Protein AF-A0A835II27-F1 (afdb_monomer_lite)

Foldseek 3Di:
DVVVVVVVVVVVVVVVVVLVVLQVVQVVCCVPPVVLVVVLLVLLQVLLVLLLVLLVCVVVVVLVSRDCSLVPPDQVPDPCCSNNVSLLSNLCSNCPQVVDVVCPPPDPVRSSVVSSVCCNPVTNVVSVVSLLAQVVCVVVLVLVPRDQLSYALVSCLVCVVVCCVRPVPVVVVQLVCLVVVVGAHHQVVDDLLNLLVQVPPPDPPSQSSSQSSLVNVLVVVVVVHADEPDAAEAELEPVCPDPSNSNRLRVRLSNLCRHDPPSRQWHWYDDPDIDTAGQDDDTPNSSSVSVVVVSVVD

Secondary structure (DSSP, 8-state):
-HHHHHHHHHHHHHHHHHHHHHHHHHHHHHHH-HHHHHHHHHHHHHHHHHHHHHHHHHHTT-GGG--SHHHHSPPTT-TTHHHH-HHHHHHHHHS-GGG-GGGTT--HHHHHHHHHHHIIIIIIHHHHHHTT-HHHHHHTT-GGG--GGGS-HHHHHHHHHHHHHHHHHHHHHHHHHHHTTSS----TTS-HHHHHHTTTT--TTHHHHHHHHHHHHHHHHHTT-PBSS--EEEE-SGGGTTHHHHHHHHHHHHHHHHBPTTTTTEEEEESSS--EEEPP-SSHHHHHHHHHHHHHT-

pLDDT: mean 90.13, std 8.56, range [44.28, 98.25]

Radius of gyration: 25.83 Å; chains: 1; bounding box: 58×50×76 Å

InterPro domains:
  IPR011205 Uncharacterised conserved protein UCP015417, vWA [PIRSF015417] (4-289)
  IPR011205 Uncharacterised conserved protein UCP015417, vWA [PTHR31373] (3-291)
  IPR056690 Domain of unknown function DUF7788 [PF25043] (229-291)
  IPR058580 Domain of unknown function DUF2828 [PF11443] (3-227)

Sequence (298 aa):
MKKAEIEKKSARDLRKENGVKKARKAMDRYSRDPDFRFLHDQISQVFADELVSDMKSMKANQFGNISLASKWCPSLDSAFDKTTLLCESIARKVFPQNLYPEYEGVEEAHYAYRIRDRFRKEVLVPLRRILELPELYMSSKRWNVLPYSRVPSVAMTHYKKHFLKHDEVRFNEFLGKVEKGEAKIAAGALLPHEIIKSLTDGEQDAGQVAELQWKRMVSDLSEKGKLKNCIAVCDVSGSMDGTPMEVCVALGLLLSELSEHPWNGKVITFSAKPQLHKIEGNDLHSKTDSLFDEWNGE

Structure (mmCIF, N/CA/C/O backbone):
data_AF-A0A835II27-F1
#
_entry.id   AF-A0A835II27-F1
#
loop_
_atom_site.group_PDB
_atom_site.id
_atom_site.type_symbol
_atom_site.label_atom_id
_atom_site.label_alt_id
_atom_site.label_comp_id
_atom_site.label_asym_id
_atom_site.label_entity_id
_atom_site.label_seq_id
_atom_site.pdbx_PDB_ins_code
_atom_site.Cartn_x
_atom_site.Cartn_y
_atom_sit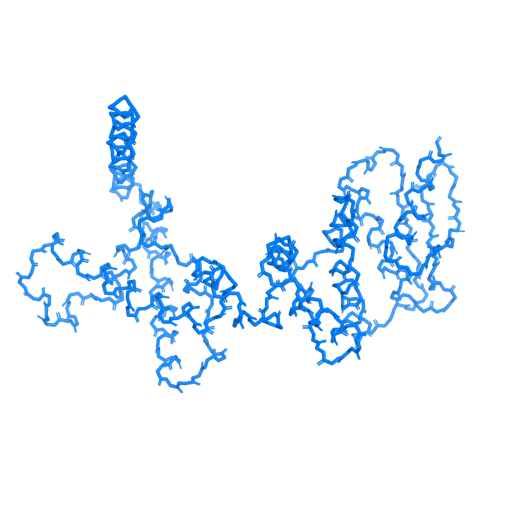e.Cartn_z
_atom_site.occupancy
_atom_site.B_iso_or_equiv
_atom_site.auth_seq_id
_atom_site.auth_comp_id
_atom_site.auth_asym_id
_atom_site.auth_atom_id
_atom_site.pdbx_PDB_model_num
ATOM 1 N N . MET A 1 1 ? 15.009 35.550 -15.744 1.00 62.50 1 MET A N 1
ATOM 2 C CA . MET A 1 1 ? 14.828 34.421 -16.689 1.00 62.50 1 MET A CA 1
ATOM 3 C C . MET A 1 1 ? 16.125 33.652 -16.955 1.00 62.50 1 MET A C 1
ATOM 5 O O . MET A 1 1 ? 16.175 32.499 -16.555 1.00 62.50 1 MET A O 1
ATOM 9 N N . LYS A 1 2 ? 17.205 34.268 -17.470 1.00 73.62 2 LYS A N 1
ATOM 10 C CA . LYS A 1 2 ? 18.484 33.569 -17.763 1.00 73.62 2 LYS A CA 1
ATOM 11 C C . LYS A 1 2 ? 19.117 32.811 -16.578 1.00 73.62 2 LYS A C 1
ATOM 13 O O . LYS A 1 2 ? 19.568 31.687 -16.748 1.00 73.62 2 LYS A O 1
ATOM 18 N N . LYS A 1 3 ? 19.109 33.381 -15.364 1.00 77.75 3 LYS A N 1
ATOM 19 C CA . LYS A 1 3 ? 19.664 32.725 -14.158 1.00 77.75 3 LYS A CA 1
ATOM 20 C C . LYS A 1 3 ? 18.917 31.430 -13.792 1.00 77.75 3 LYS A C 1
ATOM 22 O O . LYS A 1 3 ? 19.548 30.403 -13.579 1.00 77.75 3 LYS A O 1
ATOM 27 N N . ALA A 1 4 ? 17.583 31.454 -13.841 1.00 81.38 4 ALA A N 1
ATOM 28 C CA . ALA A 1 4 ? 16.744 30.284 -13.577 1.00 81.38 4 ALA A CA 1
ATOM 29 C C . ALA A 1 4 ? 16.902 29.184 -14.646 1.00 81.38 4 ALA A C 1
ATOM 31 O O . ALA A 1 4 ? 16.793 28.000 -14.340 1.00 81.38 4 ALA A O 1
ATOM 32 N N . GLU A 1 5 ? 17.170 29.546 -15.904 1.00 83.50 5 GLU A N 1
ATOM 33 C CA . GLU A 1 5 ? 17.466 28.577 -16.970 1.00 83.50 5 GLU A CA 1
ATOM 34 C C . GLU A 1 5 ? 18.841 27.924 -16.798 1.00 83.50 5 GLU A C 1
ATOM 36 O O . GLU A 1 5 ? 18.967 26.709 -16.965 1.00 83.50 5 GLU A O 1
ATOM 41 N N . ILE A 1 6 ? 19.854 28.703 -16.409 1.00 84.38 6 ILE A N 1
ATOM 42 C CA . ILE A 1 6 ? 21.204 28.202 -16.116 1.00 84.38 6 ILE A CA 1
ATOM 43 C C . ILE A 1 6 ? 21.173 27.253 -14.912 1.00 84.38 6 ILE A C 1
ATOM 45 O O . ILE A 1 6 ? 21.718 26.153 -14.987 1.00 84.38 6 ILE A O 1
ATOM 49 N N . GLU A 1 7 ? 20.478 27.626 -13.836 1.00 85.31 7 GLU A N 1
ATOM 50 C CA . GLU A 1 7 ? 20.298 26.778 -12.651 1.00 85.31 7 GLU A CA 1
ATOM 51 C C . GLU A 1 7 ? 19.546 25.482 -12.988 1.00 85.31 7 GLU A C 1
ATOM 53 O O . GLU A 1 7 ? 19.980 24.397 -12.599 1.00 85.31 7 GLU A O 1
ATOM 58 N N . LYS A 1 8 ? 18.471 25.553 -13.790 1.00 85.88 8 LYS A N 1
ATOM 59 C CA . LYS A 1 8 ? 17.752 24.360 -14.274 1.00 85.88 8 LYS A CA 1
ATOM 60 C C . LYS A 1 8 ? 18.647 23.439 -15.103 1.00 85.88 8 LYS A C 1
ATOM 62 O O . LYS A 1 8 ? 18.568 22.219 -14.949 1.00 85.88 8 LYS A O 1
ATOM 67 N N . LYS A 1 9 ? 19.481 24.001 -15.983 1.00 88.25 9 LYS A N 1
ATOM 68 C CA . LYS A 1 9 ? 20.417 23.230 -16.811 1.00 88.25 9 LYS A CA 1
ATOM 69 C C . LYS A 1 9 ? 21.482 22.553 -15.946 1.00 88.25 9 LYS A C 1
ATOM 71 O O . LYS A 1 9 ? 21.632 21.340 -16.039 1.00 88.25 9 LYS A O 1
ATOM 76 N N . SER A 1 10 ? 22.115 23.304 -15.046 1.00 88.44 10 SER A N 1
ATOM 77 C CA . SER A 1 10 ? 23.101 22.783 -14.092 1.00 88.44 10 SER A CA 1
ATOM 78 C C . SER A 1 10 ? 22.521 21.652 -13.232 1.00 88.44 10 SER A C 1
ATOM 80 O O . SER A 1 10 ? 23.079 20.557 -13.172 1.00 88.44 10 SER A O 1
ATOM 82 N N . ALA A 1 11 ? 21.323 21.845 -12.668 1.00 87.88 11 ALA A N 1
ATOM 83 C CA . ALA A 1 11 ? 20.641 20.815 -11.887 1.00 87.88 11 ALA A CA 1
ATOM 84 C C . ALA A 1 11 ? 20.318 19.556 -12.713 1.00 87.88 11 ALA A C 1
ATOM 86 O O . ALA A 1 11 ? 20.392 18.436 -12.204 1.00 87.88 11 ALA A O 1
ATOM 87 N N . ARG A 1 12 ? 19.953 19.710 -13.992 1.00 88.44 12 ARG A N 1
ATOM 88 C CA . ARG A 1 12 ? 19.707 18.578 -14.897 1.00 88.44 12 ARG A CA 1
ATOM 89 C C . ARG A 1 12 ? 20.987 17.796 -15.175 1.00 88.44 12 ARG A C 1
ATOM 91 O O . ARG A 1 12 ? 20.949 16.567 -15.161 1.00 88.44 12 ARG A O 1
ATOM 98 N N . ASP A 1 13 ? 22.084 18.492 -15.428 1.00 90.75 13 ASP A N 1
ATOM 99 C CA . ASP A 1 13 ? 23.360 17.869 -15.768 1.00 90.75 13 ASP A CA 1
ATOM 100 C C . ASP A 1 13 ? 23.943 17.141 -14.543 1.00 90.75 13 ASP A C 1
ATOM 102 O O . ASP A 1 13 ? 24.310 15.971 -14.648 1.00 90.75 13 ASP A O 1
ATOM 106 N N . LEU A 1 14 ? 23.837 17.736 -13.348 1.00 90.56 14 LEU A N 1
ATOM 107 C CA . LEU A 1 14 ? 24.191 17.085 -12.082 1.00 90.56 14 LEU A CA 1
ATOM 108 C C . LEU A 1 14 ? 23.365 15.809 -11.824 1.00 90.56 14 LEU A C 1
ATOM 110 O O . LEU A 1 14 ? 23.891 14.786 -11.384 1.00 90.56 14 LEU A O 1
ATOM 114 N N . ARG A 1 15 ? 22.057 15.826 -12.125 1.00 86.38 15 ARG A N 1
ATOM 115 C CA . ARG A 1 15 ? 21.198 14.629 -12.013 1.00 86.38 15 ARG A CA 1
ATOM 116 C C . ARG A 1 15 ? 21.625 13.521 -12.973 1.00 86.38 15 ARG A C 1
ATOM 118 O O . ARG A 1 15 ? 21.570 12.352 -12.590 1.00 86.38 15 ARG A O 1
ATOM 125 N N . LYS A 1 16 ? 22.032 13.869 -14.198 1.00 87.31 16 LYS A N 1
ATOM 126 C CA . LYS A 1 16 ? 22.554 12.899 -15.171 1.00 87.31 16 LYS A CA 1
ATOM 127 C C . LYS A 1 16 ? 23.854 12.281 -14.673 1.00 87.31 16 LYS A C 1
ATOM 129 O O . LYS A 1 16 ? 23.960 11.059 -14.652 1.00 87.31 16 LYS A O 1
ATOM 134 N N . GLU A 1 17 ? 24.790 13.102 -14.207 1.00 90.75 17 GLU A N 1
ATOM 135 C CA . GLU A 1 17 ? 26.069 12.637 -13.668 1.00 90.75 17 GLU A CA 1
ATOM 136 C C . GLU A 1 17 ? 25.869 11.688 -12.477 1.00 90.75 17 GLU A C 1
ATOM 138 O O . GLU A 1 17 ? 26.431 10.594 -12.438 1.00 90.75 17 GLU A O 1
ATOM 143 N N . ASN A 1 18 ? 24.988 12.052 -11.542 1.00 89.31 18 ASN A N 1
ATOM 144 C CA . ASN A 1 18 ? 24.638 11.195 -10.411 1.00 89.31 18 ASN A CA 1
ATOM 145 C C . ASN A 1 18 ? 23.978 9.879 -10.848 1.00 89.31 18 ASN A C 1
ATOM 147 O O . ASN A 1 18 ? 24.236 8.838 -10.245 1.00 89.31 18 ASN A O 1
ATOM 151 N N . GLY A 1 19 ? 23.151 9.900 -11.898 1.00 88.75 19 GLY A N 1
ATOM 152 C CA . GLY A 1 19 ? 22.584 8.689 -12.494 1.00 88.75 19 GLY A CA 1
ATOM 153 C C . GLY A 1 19 ? 23.664 7.752 -13.039 1.00 88.75 19 GLY A C 1
ATOM 154 O O . GLY A 1 19 ? 23.658 6.566 -12.722 1.00 88.75 19 GLY A O 1
ATOM 155 N N . VAL A 1 20 ? 24.636 8.294 -13.777 1.00 89.75 20 VAL A N 1
ATOM 156 C CA . VAL A 1 20 ? 25.771 7.525 -14.316 1.00 89.75 20 VAL A CA 1
ATOM 157 C C . VAL A 1 20 ? 26.630 6.938 -13.194 1.00 89.75 20 VAL A C 1
ATOM 159 O O . VAL A 1 20 ? 26.998 5.767 -13.256 1.00 89.75 20 VAL A O 1
ATOM 162 N N . LYS A 1 21 ? 26.906 7.708 -12.132 1.00 92.94 21 LYS A N 1
ATOM 163 C CA . LYS A 1 21 ? 27.651 7.220 -10.956 1.00 92.94 21 LYS A CA 1
ATOM 164 C C . LYS A 1 21 ? 26.954 6.031 -10.289 1.00 92.94 21 LYS A C 1
ATOM 166 O O . LYS A 1 21 ? 27.614 5.052 -9.946 1.00 92.94 21 LYS A O 1
ATOM 171 N N . LYS A 1 22 ? 25.628 6.094 -10.126 1.00 92.50 22 LYS A N 1
ATOM 172 C CA . LYS A 1 22 ? 24.833 4.992 -9.557 1.00 92.50 22 LYS A CA 1
ATOM 173 C C . LYS A 1 22 ? 24.858 3.748 -10.444 1.00 92.50 22 LYS A C 1
ATOM 175 O O . LYS A 1 22 ? 25.120 2.665 -9.930 1.00 92.50 22 LYS A O 1
ATOM 180 N N . ALA A 1 23 ? 24.661 3.914 -11.752 1.00 90.81 23 ALA A N 1
ATOM 181 C CA . ALA A 1 23 ? 24.714 2.812 -12.708 1.00 90.81 23 ALA A CA 1
ATOM 182 C C . ALA A 1 23 ? 26.090 2.127 -12.706 1.00 90.81 23 ALA A C 1
ATOM 184 O O . ALA A 1 23 ? 26.166 0.906 -12.598 1.00 90.81 23 ALA A O 1
ATOM 185 N N . ARG A 1 24 ? 27.182 2.907 -12.716 1.00 93.69 24 ARG A N 1
ATOM 186 C CA . ARG A 1 24 ? 28.548 2.367 -12.632 1.00 93.69 24 ARG A CA 1
ATOM 187 C C . ARG A 1 24 ? 28.761 1.571 -11.346 1.00 93.69 24 ARG A C 1
ATOM 189 O O . ARG A 1 24 ? 29.227 0.444 -11.408 1.00 93.69 24 ARG A O 1
ATOM 196 N N . LYS A 1 25 ? 28.335 2.108 -10.197 1.00 94.75 25 LYS A N 1
ATOM 197 C CA . LYS A 1 25 ? 28.414 1.398 -8.911 1.00 94.75 25 LYS A CA 1
ATOM 198 C C . LYS A 1 25 ? 27.648 0.069 -8.936 1.00 94.75 25 LYS A C 1
ATOM 200 O O . LYS A 1 25 ? 28.128 -0.911 -8.374 1.00 94.75 25 LYS A O 1
ATOM 205 N N . ALA A 1 26 ? 26.474 0.036 -9.566 1.00 93.56 26 ALA A N 1
ATOM 206 C CA . ALA A 1 26 ? 25.683 -1.184 -9.709 1.00 93.56 26 ALA A CA 1
ATOM 207 C C . ALA A 1 26 ? 26.412 -2.234 -10.564 1.00 93.56 26 ALA A C 1
ATOM 209 O O . ALA A 1 26 ? 26.511 -3.385 -10.152 1.00 93.56 26 ALA A O 1
ATOM 210 N N . MET A 1 27 ? 26.980 -1.823 -11.704 1.00 94.00 27 MET A N 1
ATOM 211 C CA . MET A 1 27 ? 27.758 -2.696 -12.594 1.00 94.00 27 MET A CA 1
ATOM 212 C C . MET A 1 27 ? 29.046 -3.209 -11.940 1.00 94.00 27 MET A C 1
ATOM 214 O O . MET A 1 27 ? 29.368 -4.394 -12.048 1.00 94.00 27 MET A O 1
ATOM 218 N N . ASP A 1 28 ? 29.764 -2.338 -11.229 1.00 96.19 28 ASP A N 1
ATOM 219 C CA . ASP A 1 28 ? 30.974 -2.704 -10.492 1.00 96.19 28 ASP A CA 1
ATOM 220 C C . ASP A 1 28 ? 30.652 -3.745 -9.418 1.00 96.19 28 ASP A C 1
ATOM 222 O O . ASP A 1 28 ? 31.367 -4.740 -9.282 1.00 96.19 28 ASP A O 1
ATOM 226 N N . ARG A 1 29 ? 29.548 -3.550 -8.683 1.00 95.81 29 ARG A N 1
ATOM 227 C CA . ARG A 1 29 ? 29.094 -4.510 -7.676 1.00 95.81 29 ARG A CA 1
ATOM 228 C C . ARG A 1 29 ? 28.682 -5.831 -8.316 1.00 95.81 29 ARG A C 1
ATOM 230 O O . ARG A 1 29 ? 29.165 -6.866 -7.888 1.00 95.81 29 ARG A O 1
ATOM 237 N N . TYR A 1 30 ? 27.881 -5.795 -9.378 1.00 96.31 30 TYR A N 1
ATOM 238 C CA . TYR A 1 30 ? 27.478 -6.989 -10.129 1.00 96.31 30 TYR A CA 1
ATOM 239 C C . TYR A 1 30 ? 28.677 -7.808 -10.634 1.00 96.31 30 TYR A C 1
ATOM 241 O O . TYR A 1 30 ? 28.651 -9.037 -10.642 1.00 96.31 30 TYR A O 1
ATOM 249 N N . SER A 1 31 ? 29.759 -7.135 -11.023 1.00 96.31 31 SER A N 1
ATOM 250 C CA . SER A 1 31 ? 30.965 -7.805 -11.516 1.00 96.31 31 SER A CA 1
ATOM 251 C C . SER A 1 31 ? 31.808 -8.430 -10.397 1.00 96.31 31 SER A C 1
ATOM 253 O O . SER A 1 31 ? 32.413 -9.479 -10.608 1.00 96.31 31 SER A O 1
ATOM 255 N N . ARG A 1 32 ? 31.875 -7.788 -9.222 1.00 97.38 32 ARG A N 1
ATOM 256 C CA . ARG A 1 32 ? 32.824 -8.133 -8.143 1.00 97.38 32 ARG A CA 1
ATOM 257 C C . ARG A 1 32 ? 32.229 -8.931 -6.982 1.00 97.38 32 ARG A C 1
ATOM 259 O O . ARG A 1 32 ? 32.985 -9.612 -6.302 1.00 97.38 32 ARG A O 1
ATOM 266 N N . ASP A 1 33 ? 30.929 -8.811 -6.731 1.00 97.81 33 ASP A N 1
ATOM 267 C CA . ASP A 1 33 ? 30.217 -9.375 -5.575 1.00 97.81 33 ASP A CA 1
ATOM 268 C C . ASP A 1 33 ? 29.313 -10.536 -6.054 1.00 97.81 33 ASP A C 1
ATOM 270 O O . ASP A 1 33 ? 28.259 -10.282 -6.653 1.00 97.81 33 ASP A O 1
ATOM 274 N N . PRO A 1 34 ? 29.726 -11.809 -5.861 1.00 97.69 34 PRO A N 1
ATOM 275 C CA . PRO A 1 34 ? 28.973 -12.972 -6.332 1.00 97.69 34 PRO A CA 1
ATOM 276 C C . PRO A 1 34 ? 27.581 -13.092 -5.708 1.00 97.69 34 PRO A C 1
ATOM 278 O O . PRO A 1 34 ? 26.650 -13.489 -6.409 1.00 97.69 34 PRO A O 1
ATOM 281 N N . ASP A 1 35 ? 27.428 -12.712 -4.437 1.00 98.00 35 ASP A N 1
ATOM 282 C CA . ASP A 1 35 ? 26.154 -12.790 -3.718 1.00 98.00 35 ASP A CA 1
ATOM 283 C C . ASP A 1 35 ? 25.170 -11.760 -4.270 1.00 98.00 35 ASP A C 1
ATOM 285 O O . ASP A 1 35 ? 24.009 -12.072 -4.545 1.00 98.00 35 ASP A O 1
ATOM 289 N N . PHE A 1 36 ? 25.645 -10.533 -4.510 1.00 96.62 36 PHE A N 1
ATOM 290 C CA . PHE A 1 36 ? 24.833 -9.508 -5.158 1.00 96.62 36 PHE A CA 1
ATOM 291 C C . PHE A 1 36 ? 24.424 -9.914 -6.575 1.00 96.62 36 PHE A C 1
ATOM 293 O O . PHE A 1 36 ? 23.267 -9.718 -6.943 1.00 96.62 36 PHE A O 1
ATOM 300 N N . ARG A 1 37 ? 25.347 -10.479 -7.364 1.00 97.56 37 ARG A N 1
ATOM 301 C CA . ARG A 1 37 ? 25.043 -10.970 -8.714 1.00 97.56 37 ARG A CA 1
ATOM 302 C C . ARG A 1 37 ? 23.978 -12.061 -8.681 1.00 97.56 37 ARG A C 1
ATOM 304 O O . ARG A 1 37 ? 22.979 -11.943 -9.381 1.00 97.56 37 ARG A O 1
ATOM 311 N N . PHE A 1 38 ? 24.157 -13.070 -7.830 1.00 97.94 38 PHE A N 1
ATOM 312 C CA . PHE A 1 38 ? 23.188 -14.151 -7.676 1.00 97.94 38 PHE A CA 1
ATOM 313 C C . PHE A 1 38 ? 21.806 -13.611 -7.290 1.00 97.94 38 PHE A C 1
ATOM 315 O O . PHE A 1 38 ? 20.819 -13.921 -7.952 1.00 97.94 38 PHE A O 1
ATOM 322 N N . LEU A 1 39 ? 21.731 -12.745 -6.274 1.00 97.56 39 LEU A N 1
ATOM 323 C CA . LEU A 1 39 ? 20.471 -12.139 -5.845 1.00 97.56 39 LEU A CA 1
ATOM 324 C C . LEU A 1 39 ? 19.814 -11.317 -6.964 1.00 97.56 39 LEU A C 1
ATOM 326 O O . LEU A 1 39 ? 18.607 -11.420 -7.179 1.00 97.56 39 LEU A O 1
ATOM 330 N N . HIS A 1 40 ? 20.594 -10.509 -7.684 1.00 97.50 40 HIS A N 1
ATOM 331 C CA . HIS A 1 40 ? 20.110 -9.701 -8.806 1.00 97.50 40 HIS A CA 1
ATOM 332 C C . HIS A 1 40 ? 19.526 -10.569 -9.925 1.00 97.50 40 HIS A C 1
ATOM 334 O O . HIS A 1 40 ? 18.423 -10.287 -10.405 1.00 97.50 40 HIS A O 1
ATOM 340 N N . ASP A 1 41 ? 20.210 -11.656 -10.278 1.00 97.62 41 ASP A N 1
ATOM 341 C CA . ASP A 1 41 ? 19.764 -12.602 -11.298 1.00 97.62 41 ASP A CA 1
ATOM 342 C C . ASP A 1 41 ? 18.485 -13.331 -10.886 1.00 97.62 41 ASP A C 1
ATOM 344 O O . ASP A 1 41 ? 17.562 -13.440 -11.699 1.00 97.62 41 ASP A O 1
ATOM 348 N N . GLN A 1 42 ? 18.400 -13.783 -9.630 1.00 98.12 42 GLN A N 1
ATOM 349 C CA . GLN A 1 42 ? 17.212 -14.453 -9.096 1.00 98.12 42 GLN A CA 1
ATOM 350 C C . GLN A 1 42 ? 16.006 -13.512 -9.053 1.00 98.12 42 GLN A C 1
ATOM 352 O O . GLN A 1 42 ? 14.935 -13.871 -9.537 1.00 98.12 42 GLN A O 1
ATOM 357 N N . ILE A 1 43 ? 16.174 -12.282 -8.556 1.00 97.38 43 ILE A N 1
ATOM 358 C CA . ILE A 1 43 ? 15.099 -11.277 -8.549 1.00 97.38 43 ILE A CA 1
ATOM 359 C C . ILE A 1 43 ? 14.630 -10.992 -9.978 1.00 97.38 43 ILE A C 1
ATOM 361 O O . ILE A 1 43 ? 13.430 -10.953 -10.248 1.00 97.38 43 ILE A O 1
ATOM 365 N N . SER A 1 44 ? 15.574 -10.812 -10.904 1.00 97.88 44 SER A N 1
ATOM 366 C CA . SER A 1 44 ? 15.252 -10.547 -12.306 1.00 97.88 44 SER A CA 1
ATOM 367 C C . SER A 1 44 ? 14.505 -11.719 -12.948 1.00 97.88 44 SER A C 1
ATOM 369 O O . SER A 1 44 ? 13.608 -11.495 -13.758 1.00 97.88 44 SER A O 1
ATOM 371 N N . GLN A 1 45 ? 14.854 -12.957 -12.580 1.00 98.25 45 GLN A N 1
ATOM 372 C CA . GLN A 1 45 ? 14.188 -14.170 -13.048 1.00 98.25 45 GLN A CA 1
ATOM 373 C C . GLN A 1 45 ? 12.756 -14.275 -12.528 1.00 98.25 45 GLN A C 1
ATOM 375 O O . GLN A 1 45 ? 11.843 -14.407 -13.335 1.00 98.25 45 GLN A O 1
ATOM 380 N N . VAL A 1 46 ? 12.548 -14.107 -11.219 1.00 98.12 46 VAL A N 1
ATOM 381 C CA . VAL A 1 46 ? 11.210 -14.142 -10.606 1.00 98.12 46 VAL A CA 1
ATOM 382 C C . VAL A 1 46 ? 10.286 -13.113 -11.257 1.00 98.12 46 VAL A C 1
ATOM 384 O O . VAL A 1 46 ? 9.178 -13.449 -11.663 1.00 98.12 46 VAL A O 1
ATOM 387 N N . PHE A 1 47 ? 10.745 -11.869 -11.436 1.00 98.25 47 PHE A N 1
ATOM 388 C CA . PHE A 1 47 ? 9.937 -10.865 -12.131 1.00 98.25 47 PHE A CA 1
ATOM 389 C C . PHE A 1 47 ? 9.650 -11.245 -13.583 1.00 98.25 47 PHE A C 1
ATOM 391 O O . PHE A 1 47 ? 8.536 -11.022 -14.047 1.00 98.25 47 PHE A O 1
ATOM 398 N N . ALA A 1 48 ? 10.627 -11.781 -14.315 1.00 98.06 48 ALA A N 1
ATOM 399 C CA . ALA A 1 48 ? 10.413 -12.174 -15.702 1.00 98.06 48 ALA A CA 1
ATOM 400 C C . ALA A 1 48 ? 9.363 -13.291 -15.816 1.00 98.06 48 ALA A C 1
ATOM 402 O O . ALA A 1 48 ? 8.447 -13.169 -16.628 1.00 98.06 48 ALA A O 1
ATOM 403 N N . ASP A 1 49 ? 9.453 -14.321 -14.976 1.00 97.94 49 ASP A N 1
ATOM 404 C CA . ASP A 1 49 ? 8.538 -15.464 -14.992 1.00 97.94 49 ASP A CA 1
ATOM 405 C C . ASP A 1 49 ? 7.105 -15.048 -14.632 1.00 97.94 49 ASP A C 1
ATOM 407 O O . ASP A 1 49 ? 6.167 -15.352 -15.377 1.00 97.94 49 ASP A O 1
ATOM 411 N N . GLU A 1 50 ? 6.940 -14.265 -13.560 1.00 97.94 50 GLU A N 1
ATOM 412 C CA . GLU A 1 50 ? 5.637 -13.732 -13.146 1.00 97.94 50 GLU A CA 1
ATOM 413 C C . GLU A 1 50 ? 5.036 -12.811 -14.215 1.00 97.94 50 GLU A C 1
ATOM 415 O O . GLU A 1 50 ? 3.877 -12.964 -14.590 1.00 97.94 50 GLU A O 1
ATOM 420 N N . LEU A 1 51 ? 5.820 -11.893 -14.793 1.00 97.94 51 LEU A N 1
ATOM 421 C CA . LEU A 1 51 ? 5.318 -10.978 -15.823 1.00 97.94 51 LEU A CA 1
ATOM 422 C C . LEU A 1 51 ? 4.950 -11.706 -17.120 1.00 97.94 51 LEU A C 1
ATOM 424 O O . LEU A 1 51 ? 3.979 -11.336 -17.780 1.00 97.94 51 LEU A O 1
ATOM 428 N N . VAL A 1 52 ? 5.697 -12.743 -17.505 1.00 97.00 52 VAL A N 1
ATOM 429 C CA . VAL A 1 52 ? 5.348 -13.583 -18.659 1.00 97.00 52 VAL A CA 1
ATOM 430 C C . VAL A 1 52 ? 4.059 -14.360 -18.386 1.00 97.00 52 VAL A C 1
ATOM 432 O O . VAL A 1 52 ? 3.213 -14.454 -19.281 1.00 97.00 52 VAL A O 1
ATOM 435 N N . SER A 1 53 ? 3.883 -14.883 -17.170 1.00 97.69 53 SER A N 1
ATOM 436 C CA . SER A 1 53 ? 2.641 -15.531 -16.733 1.00 97.69 53 SER A CA 1
ATOM 437 C C . SER A 1 53 ? 1.457 -14.559 -16.777 1.00 97.69 53 SER A C 1
ATOM 439 O O . SER A 1 53 ? 0.458 -14.825 -17.447 1.00 97.69 53 SER A O 1
ATOM 441 N N . ASP A 1 54 ? 1.612 -13.370 -16.194 1.00 97.75 54 ASP A N 1
ATOM 442 C CA . ASP A 1 54 ? 0.607 -12.306 -16.188 1.00 97.75 54 ASP A CA 1
ATOM 443 C C . ASP A 1 54 ? 0.202 -11.891 -17.605 1.00 97.75 54 ASP A C 1
ATOM 445 O O . ASP A 1 54 ? -0.980 -11.712 -17.900 1.00 97.75 54 ASP A O 1
ATOM 449 N N . MET A 1 55 ? 1.170 -11.777 -18.519 1.00 96.81 55 MET A N 1
ATOM 450 C CA . MET A 1 55 ? 0.909 -11.467 -19.925 1.00 96.81 55 MET A CA 1
ATOM 451 C C . MET A 1 55 ? 0.113 -12.570 -20.631 1.00 96.81 55 MET A C 1
ATOM 453 O O . MET A 1 55 ? -0.719 -12.263 -21.489 1.00 96.81 55 MET A O 1
ATOM 457 N N . LYS A 1 56 ? 0.343 -13.847 -20.293 1.00 96.56 56 LYS A N 1
ATOM 458 C CA . LYS A 1 56 ? -0.458 -14.971 -20.807 1.00 96.56 56 LYS A CA 1
ATOM 459 C C . LYS A 1 56 ? -1.881 -14.919 -20.250 1.00 96.56 56 LYS A C 1
ATOM 461 O O . LYS A 1 56 ? -2.823 -14.962 -21.039 1.00 96.56 56 LYS A O 1
ATOM 466 N N . SER A 1 57 ? -2.035 -14.735 -18.939 1.00 96.62 57 SER A N 1
ATOM 467 C CA . SER A 1 57 ? -3.336 -14.576 -18.273 1.00 96.62 57 SER A CA 1
ATOM 468 C C . SER A 1 57 ? -4.125 -13.399 -18.849 1.00 96.62 57 SER A C 1
ATOM 470 O O . SER A 1 57 ? -5.303 -13.538 -19.172 1.00 96.62 57 SER A O 1
ATOM 472 N N . MET A 1 58 ? -3.463 -12.263 -19.084 1.00 95.19 58 MET A N 1
ATOM 473 C CA . MET A 1 58 ? -4.050 -11.092 -19.733 1.00 95.19 58 MET A CA 1
ATOM 474 C C . MET A 1 58 ? -4.561 -11.411 -21.141 1.00 95.19 58 MET A C 1
ATOM 476 O O . MET A 1 58 ? -5.694 -11.065 -21.467 1.00 95.19 58 MET A O 1
ATOM 480 N N . LYS A 1 59 ? -3.754 -12.074 -21.980 1.00 94.94 59 LYS A N 1
ATOM 481 C CA . LYS A 1 59 ? -4.163 -12.461 -23.343 1.00 94.94 59 LYS A CA 1
ATOM 482 C C . LYS A 1 59 ? -5.317 -13.468 -23.343 1.00 94.94 59 LYS A C 1
ATOM 484 O O . LYS A 1 59 ? -6.124 -13.458 -24.265 1.00 94.94 59 LYS A O 1
ATOM 489 N N . ALA A 1 60 ? -5.409 -14.303 -22.310 1.00 95.88 60 ALA A N 1
ATOM 490 C CA . ALA A 1 60 ? -6.496 -15.255 -22.102 1.00 95.88 60 ALA A CA 1
ATOM 491 C C . ALA A 1 60 ? -7.737 -14.645 -21.412 1.00 95.88 60 ALA A C 1
ATOM 493 O O . ALA A 1 60 ? -8.671 -15.379 -21.101 1.00 95.88 60 ALA A O 1
ATOM 494 N N . ASN A 1 61 ? -7.761 -13.329 -21.151 1.00 92.94 61 ASN A N 1
ATOM 495 C CA . ASN A 1 61 ? -8.802 -12.634 -20.377 1.00 92.94 61 ASN A CA 1
ATOM 496 C C . ASN A 1 61 ? -9.018 -13.193 -18.953 1.00 92.94 61 ASN A C 1
ATOM 498 O O . ASN A 1 61 ? -10.075 -13.012 -18.352 1.00 92.94 61 ASN A O 1
ATOM 502 N N . GLN A 1 62 ? -8.006 -13.845 -18.380 1.00 93.06 62 GLN A N 1
ATOM 503 C CA . GLN A 1 62 ? -8.013 -14.374 -17.016 1.00 93.06 62 GLN A CA 1
ATOM 504 C C . GLN A 1 62 ? -7.469 -13.330 -16.035 1.00 93.06 62 GLN A C 1
ATOM 506 O O . GLN A 1 62 ? -6.441 -13.525 -15.389 1.00 93.06 62 GLN A O 1
ATOM 511 N N . PHE A 1 63 ? -8.148 -12.186 -15.931 1.00 89.12 63 PHE A N 1
ATOM 512 C CA . PHE A 1 63 ? -7.646 -11.039 -15.161 1.00 89.12 63 PHE A CA 1
ATOM 513 C C . PHE A 1 63 ? -7.480 -11.315 -13.658 1.00 89.12 63 PHE A C 1
ATOM 515 O O . PHE A 1 63 ? -6.640 -10.688 -13.023 1.00 89.12 63 PHE A O 1
ATOM 522 N N . GLY A 1 64 ? -8.235 -12.266 -13.097 1.00 86.94 64 GLY A N 1
ATOM 523 C CA . GLY A 1 64 ? -8.096 -12.688 -11.696 1.00 86.94 64 GLY A CA 1
ATOM 524 C C . GLY A 1 64 ? -6.793 -13.435 -11.388 1.00 86.94 64 GLY A C 1
ATOM 525 O O . GLY A 1 64 ? -6.410 -13.517 -10.228 1.00 86.94 64 GLY A O 1
ATOM 526 N N . ASN A 1 65 ? -6.100 -13.928 -12.419 1.00 91.62 65 ASN A N 1
ATOM 527 C CA . ASN A 1 65 ? -4.832 -14.650 -12.291 1.00 91.62 65 ASN A CA 1
ATOM 528 C C . ASN A 1 65 ? -3.615 -13.730 -12.469 1.00 91.62 65 ASN A C 1
ATOM 530 O O . ASN A 1 65 ? -2.489 -14.216 -12.491 1.00 91.62 65 ASN A O 1
ATOM 534 N N . ILE A 1 66 ? -3.829 -12.425 -12.662 1.00 94.38 66 ILE A N 1
ATOM 535 C CA . ILE A 1 66 ? -2.745 -11.458 -12.833 1.00 94.38 66 ILE A CA 1
ATOM 536 C C . ILE A 1 66 ? -2.195 -11.086 -11.456 1.00 94.38 66 ILE A C 1
ATOM 538 O O . ILE A 1 66 ? -2.917 -10.587 -10.590 1.00 94.38 66 ILE A O 1
ATOM 542 N N . SER A 1 67 ? -0.901 -11.315 -11.273 1.00 94.94 67 SER A N 1
ATOM 543 C CA . SER A 1 67 ? -0.160 -11.018 -10.058 1.00 94.94 67 SER A CA 1
ATOM 544 C C . SER A 1 67 ? 0.074 -9.509 -9.862 1.00 94.94 67 SER A C 1
ATOM 546 O O . SER A 1 67 ? -0.196 -8.659 -10.716 1.00 94.94 67 SER A O 1
ATOM 548 N N . LEU A 1 68 ? 0.655 -9.154 -8.712 1.00 93.31 68 LEU A N 1
ATOM 549 C CA . LEU A 1 68 ? 1.141 -7.797 -8.443 1.00 93.31 68 LEU A CA 1
ATOM 550 C C . LEU A 1 68 ? 2.575 -7.557 -8.951 1.00 93.31 68 LEU A C 1
ATOM 552 O O . LEU A 1 68 ? 3.141 -6.497 -8.668 1.00 93.31 68 LEU A O 1
ATOM 556 N N . ALA A 1 69 ? 3.178 -8.482 -9.706 1.00 96.31 69 ALA A N 1
ATOM 557 C CA . ALA A 1 69 ? 4.555 -8.353 -10.184 1.00 96.31 69 ALA A CA 1
ATOM 558 C C . ALA A 1 69 ? 4.766 -7.058 -10.975 1.00 96.31 69 ALA A C 1
ATOM 560 O O . ALA A 1 69 ? 5.725 -6.328 -10.730 1.00 96.31 69 ALA A O 1
ATOM 561 N N . SER A 1 70 ? 3.829 -6.688 -11.854 1.00 94.56 70 SER A N 1
ATOM 562 C CA . SER A 1 70 ? 3.929 -5.437 -12.623 1.00 94.56 70 SER A CA 1
ATOM 563 C C . SER A 1 70 ? 3.849 -4.173 -11.759 1.00 94.56 70 SER A C 1
ATOM 565 O O . SER A 1 70 ? 4.456 -3.155 -12.111 1.00 94.56 70 SER A O 1
ATOM 567 N N . LYS A 1 71 ? 3.155 -4.225 -10.612 1.00 91.56 71 LYS A N 1
ATOM 568 C CA . LYS A 1 71 ? 3.096 -3.129 -9.630 1.00 91.56 71 LYS A CA 1
ATOM 569 C C . LYS A 1 71 ? 4.452 -2.929 -8.952 1.00 91.56 71 LYS A C 1
ATOM 571 O O . LYS A 1 71 ? 4.907 -1.793 -8.850 1.00 91.56 71 LYS A O 1
ATOM 576 N N . TRP A 1 72 ? 5.085 -4.017 -8.516 1.00 93.38 72 TRP A N 1
ATOM 577 C CA . TRP A 1 72 ? 6.342 -3.979 -7.759 1.00 93.38 72 TRP A CA 1
ATOM 578 C C . TRP A 1 72 ? 7.597 -3.928 -8.629 1.00 93.38 72 TRP A C 1
ATOM 580 O O . TRP A 1 72 ? 8.645 -3.478 -8.166 1.00 93.38 72 TRP A O 1
ATOM 590 N N . CYS A 1 73 ? 7.498 -4.332 -9.895 1.00 95.44 73 CYS A N 1
ATOM 591 C CA . CYS A 1 73 ? 8.588 -4.208 -10.849 1.00 95.44 73 CYS A CA 1
ATOM 592 C C . CYS A 1 73 ? 8.998 -2.730 -10.982 1.00 95.44 73 CYS A C 1
ATOM 594 O O . CYS A 1 73 ? 8.129 -1.871 -11.206 1.00 95.44 73 CYS A O 1
ATOM 596 N N . PRO A 1 74 ? 10.302 -2.401 -10.902 1.00 94.19 74 PRO A N 1
ATOM 597 C CA . PRO A 1 74 ? 10.778 -1.043 -11.112 1.00 94.19 74 PRO A CA 1
ATOM 598 C C . PRO A 1 74 ? 10.276 -0.471 -12.441 1.00 94.19 74 PRO A C 1
ATOM 600 O O . PRO A 1 74 ? 10.173 -1.163 -13.452 1.00 94.19 74 PRO A O 1
ATOM 603 N N . SER A 1 75 ? 9.940 0.819 -12.442 1.00 92.06 75 SER A N 1
ATOM 604 C CA . SER A 1 75 ? 9.675 1.528 -13.696 1.00 92.06 75 SER A CA 1
ATOM 605 C C . SER A 1 75 ? 10.992 1.934 -14.345 1.00 92.06 75 SER A C 1
ATOM 607 O O . SER A 1 75 ? 11.950 2.274 -13.642 1.00 92.06 75 SER A O 1
ATOM 609 N N . LEU A 1 76 ? 11.011 1.968 -15.676 1.00 92.38 76 LEU A N 1
ATOM 610 C CA . LEU A 1 76 ? 12.136 2.491 -16.443 1.00 92.38 76 LEU A CA 1
ATOM 611 C C . LEU A 1 76 ? 12.528 3.890 -15.938 1.00 92.38 76 LEU A C 1
ATOM 613 O O . LEU A 1 76 ? 11.658 4.737 -15.730 1.00 92.38 76 LEU A O 1
ATOM 617 N N . ASP A 1 77 ? 13.822 4.107 -15.697 1.00 89.44 77 ASP A N 1
ATOM 618 C CA . ASP A 1 77 ? 14.392 5.367 -15.192 1.00 89.44 77 ASP A CA 1
ATOM 619 C C . ASP A 1 77 ? 13.910 5.811 -13.797 1.00 89.44 77 ASP A C 1
ATOM 621 O O . ASP A 1 77 ? 14.190 6.940 -13.361 1.00 89.44 77 ASP A O 1
ATOM 625 N N . SER A 1 78 ? 13.233 4.931 -13.057 1.00 91.25 78 SER A N 1
ATOM 626 C CA . SER A 1 78 ? 12.927 5.150 -11.641 1.00 91.25 78 SER A CA 1
ATOM 627 C C . SER A 1 78 ? 14.203 5.223 -10.794 1.00 91.25 78 SER A C 1
ATOM 629 O O . SER A 1 78 ? 15.290 4.832 -11.223 1.00 91.25 78 SER A O 1
ATOM 631 N N . ALA A 1 79 ? 14.089 5.725 -9.561 1.00 89.75 79 ALA A N 1
ATOM 632 C CA . ALA A 1 79 ? 15.223 5.764 -8.635 1.00 89.75 79 ALA A CA 1
ATOM 633 C C . ALA A 1 79 ? 15.807 4.362 -8.369 1.00 89.75 79 ALA A C 1
ATOM 635 O O . ALA A 1 79 ? 17.029 4.221 -8.275 1.00 89.75 79 ALA A O 1
ATOM 636 N N . PHE A 1 80 ? 14.945 3.343 -8.309 1.00 91.50 80 PHE A N 1
ATOM 637 C CA . PHE A 1 80 ? 15.332 1.943 -8.150 1.00 91.50 80 PHE A CA 1
ATOM 638 C C . PHE A 1 80 ? 16.062 1.416 -9.388 1.00 91.50 80 PHE A C 1
ATOM 640 O O . PHE A 1 80 ? 17.170 0.899 -9.253 1.00 91.50 80 PHE A O 1
ATOM 647 N N . ASP A 1 81 ? 15.512 1.623 -10.591 1.00 93.69 81 ASP A N 1
ATOM 648 C CA . ASP A 1 81 ? 16.146 1.192 -11.848 1.00 93.69 81 ASP A CA 1
ATOM 649 C C . ASP A 1 81 ? 17.520 1.848 -12.036 1.00 93.69 81 ASP A C 1
ATOM 651 O O . ASP A 1 81 ? 18.517 1.173 -12.251 1.00 93.69 81 ASP A O 1
ATOM 655 N N . LYS A 1 82 ? 17.628 3.159 -11.797 1.00 90.88 82 LYS A N 1
ATOM 656 C CA . LYS A 1 82 ? 18.905 3.893 -11.876 1.00 90.88 82 LYS A CA 1
ATOM 657 C C . LYS A 1 82 ? 19.982 3.393 -10.910 1.00 90.88 82 LYS A C 1
ATOM 659 O O . LYS A 1 82 ? 21.153 3.704 -11.103 1.00 90.88 82 LYS A O 1
ATOM 664 N N . THR A 1 83 ? 19.590 2.689 -9.851 1.00 92.00 83 THR A N 1
ATOM 665 C CA . THR A 1 83 ? 20.505 2.191 -8.813 1.00 92.00 83 THR A CA 1
ATOM 666 C C . THR A 1 83 ? 20.806 0.700 -8.964 1.00 92.00 83 THR A C 1
ATOM 668 O O . THR A 1 83 ? 21.825 0.245 -8.459 1.00 92.00 83 THR A O 1
ATOM 671 N N . THR A 1 84 ? 19.945 -0.062 -9.638 1.00 93.06 84 THR A N 1
ATOM 672 C CA . THR A 1 84 ? 20.023 -1.534 -9.690 1.00 93.06 84 THR A CA 1
ATOM 673 C C . THR A 1 84 ? 20.110 -2.094 -11.107 1.00 93.06 84 THR A C 1
ATOM 675 O O . THR A 1 84 ? 20.538 -3.229 -11.282 1.00 93.06 84 THR A O 1
ATOM 678 N N . LEU A 1 85 ? 19.709 -1.315 -12.115 1.00 94.44 85 LEU A N 1
ATOM 679 C CA . LEU A 1 85 ? 19.594 -1.710 -13.523 1.00 94.44 85 LEU A CA 1
ATOM 680 C C . LEU A 1 85 ? 18.684 -2.933 -13.747 1.00 94.44 85 LEU A C 1
ATOM 682 O O . LEU A 1 85 ? 18.797 -3.632 -14.754 1.00 94.44 85 LEU A O 1
ATOM 686 N N . LEU A 1 86 ? 17.762 -3.190 -12.810 1.00 95.25 86 LEU A N 1
ATOM 687 C CA . LEU A 1 86 ? 16.864 -4.343 -12.856 1.00 95.25 86 LEU A CA 1
ATOM 688 C C . LEU A 1 86 ? 15.946 -4.327 -14.081 1.00 95.25 86 LEU A C 1
ATOM 690 O O . LEU A 1 86 ? 15.679 -5.392 -14.625 1.00 95.25 86 LEU A O 1
ATOM 694 N N . CYS A 1 87 ? 15.490 -3.161 -14.564 1.00 95.81 87 CYS A N 1
ATOM 695 C CA . CYS A 1 87 ? 14.593 -3.132 -15.725 1.00 95.81 87 CYS A CA 1
ATOM 696 C C . CYS A 1 87 ? 15.250 -3.726 -16.970 1.00 95.81 87 CYS A C 1
ATOM 698 O O . CYS A 1 87 ? 14.574 -4.387 -17.751 1.00 95.81 87 CYS A O 1
ATOM 700 N N . GLU A 1 88 ? 16.547 -3.479 -17.175 1.00 95.44 88 GLU A N 1
ATOM 701 C CA . GLU A 1 88 ? 17.261 -4.058 -18.310 1.00 95.44 88 GLU A CA 1
ATOM 702 C C . GLU A 1 88 ? 17.405 -5.572 -18.155 1.00 95.44 88 GLU A C 1
ATOM 704 O O . GLU A 1 88 ? 17.103 -6.305 -19.092 1.00 95.44 88 GLU A O 1
ATOM 709 N N . SER A 1 89 ? 17.798 -6.043 -16.969 1.00 96.31 89 SER A N 1
ATOM 710 C CA . SER A 1 89 ? 17.953 -7.477 -16.695 1.00 96.31 89 SER A CA 1
ATOM 711 C C . SER A 1 89 ? 16.642 -8.249 -16.869 1.00 96.31 89 SER A C 1
ATOM 713 O O . SER A 1 89 ? 16.596 -9.261 -17.569 1.00 96.31 89 SER A O 1
ATOM 715 N N . ILE A 1 90 ? 15.541 -7.720 -16.324 1.00 97.88 90 ILE A N 1
ATOM 716 C CA . ILE A 1 90 ? 14.201 -8.293 -16.492 1.00 97.88 90 ILE A CA 1
ATOM 717 C C . ILE A 1 90 ? 13.800 -8.266 -17.972 1.00 97.88 90 ILE A C 1
ATOM 719 O O . ILE A 1 90 ? 13.367 -9.284 -18.507 1.00 97.88 90 ILE A O 1
ATOM 723 N N . ALA A 1 91 ? 13.994 -7.143 -18.673 1.00 97.00 91 ALA A N 1
ATOM 724 C CA . ALA A 1 91 ? 13.656 -7.039 -20.092 1.00 97.00 91 ALA A CA 1
ATOM 725 C C . ALA A 1 91 ? 14.436 -8.043 -20.957 1.00 97.00 91 ALA A C 1
ATOM 727 O O . ALA A 1 91 ? 13.848 -8.630 -21.862 1.00 97.00 91 ALA A O 1
ATOM 728 N N . ARG A 1 92 ? 15.721 -8.292 -20.657 1.00 95.69 92 ARG A N 1
ATOM 729 C CA . ARG A 1 92 ? 16.539 -9.308 -21.346 1.00 95.69 92 ARG A CA 1
ATOM 730 C C . ARG A 1 92 ? 16.006 -10.723 -21.130 1.00 95.69 92 ARG A C 1
ATOM 732 O O . ARG A 1 92 ? 16.087 -11.534 -22.043 1.00 95.69 92 ARG A O 1
ATOM 739 N N . LYS A 1 93 ? 15.450 -11.020 -19.954 1.00 96.25 93 LYS A N 1
ATOM 740 C CA . LYS A 1 93 ? 14.846 -12.327 -19.643 1.00 96.25 93 LYS A CA 1
ATOM 741 C C . LYS A 1 93 ? 13.456 -12.505 -20.262 1.00 96.25 93 LYS A C 1
ATOM 743 O O . LYS A 1 93 ? 13.112 -13.610 -20.659 1.00 96.25 93 LYS A O 1
ATOM 748 N N . VAL A 1 94 ? 12.677 -11.428 -20.384 1.00 96.06 94 VAL A N 1
ATOM 749 C CA . VAL A 1 94 ? 11.358 -11.449 -21.044 1.00 96.06 94 VAL A CA 1
ATOM 750 C C . VAL A 1 94 ? 11.487 -11.491 -22.574 1.00 96.06 94 VAL A C 1
ATOM 752 O O . VAL A 1 94 ? 10.705 -12.165 -23.246 1.00 96.06 94 VAL A O 1
ATOM 755 N N . PHE A 1 95 ? 12.483 -10.795 -23.131 1.00 94.75 95 PHE A N 1
ATOM 756 C CA . PHE A 1 95 ? 12.729 -10.692 -24.572 1.00 94.75 95 PHE A CA 1
ATOM 757 C C . PHE A 1 95 ? 14.141 -11.160 -24.963 1.00 94.75 95 PHE A C 1
ATOM 759 O O . PHE A 1 95 ? 14.910 -10.353 -25.488 1.00 94.75 95 PHE A O 1
ATOM 766 N N . PRO A 1 96 ? 14.527 -12.423 -24.702 1.00 91.81 96 PRO A N 1
ATOM 767 C CA . PRO A 1 96 ? 15.893 -12.873 -24.944 1.00 91.81 96 PRO A CA 1
ATOM 768 C C . PRO A 1 96 ? 16.197 -12.961 -26.442 1.00 91.81 96 PRO A C 1
ATOM 770 O O . PRO A 1 96 ? 15.409 -13.493 -27.218 1.00 91.81 96 PRO A O 1
ATOM 773 N N . GLN A 1 97 ? 17.364 -12.467 -26.851 1.00 88.25 97 GLN A N 1
ATOM 774 C CA . GLN A 1 97 ? 17.758 -12.309 -28.257 1.00 88.25 97 GLN A CA 1
ATOM 775 C C . GLN A 1 97 ? 17.568 -13.574 -29.115 1.00 88.25 97 GLN A C 1
ATOM 777 O O . GLN A 1 97 ? 17.150 -13.477 -30.263 1.00 88.25 97 GLN A O 1
ATOM 782 N N . ASN A 1 98 ? 17.806 -14.762 -28.555 1.00 86.75 98 ASN A N 1
ATOM 783 C CA . ASN A 1 98 ? 17.670 -16.043 -29.255 1.00 86.75 98 ASN A CA 1
ATOM 784 C C . ASN A 1 98 ? 16.223 -16.423 -29.624 1.00 86.75 98 ASN A C 1
ATOM 786 O O . ASN A 1 98 ? 16.030 -17.310 -30.449 1.00 86.75 98 ASN A O 1
ATOM 790 N N . LEU A 1 99 ? 15.215 -15.797 -29.008 1.00 89.06 99 LEU A N 1
ATOM 791 C CA . LEU A 1 99 ? 13.799 -16.051 -29.295 1.00 89.06 99 LEU A CA 1
ATOM 792 C C . LEU A 1 99 ? 13.170 -15.006 -30.230 1.00 89.06 99 LEU A C 1
ATOM 794 O O . LEU A 1 99 ? 12.023 -15.180 -30.637 1.00 89.06 99 LEU A O 1
ATOM 798 N N . TYR A 1 100 ? 13.893 -13.933 -30.563 1.00 89.19 100 TYR A N 1
ATOM 799 C CA . TYR A 1 100 ? 13.363 -12.775 -31.288 1.00 89.19 100 TYR A CA 1
ATOM 800 C C . TYR A 1 100 ? 14.294 -12.399 -32.454 1.00 89.19 100 TYR A C 1
ATOM 802 O O . TYR A 1 100 ? 15.267 -11.664 -32.249 1.00 89.19 100 TYR A O 1
ATOM 810 N N . PRO A 1 101 ? 14.007 -12.882 -33.681 1.00 89.00 101 PRO A N 1
ATOM 811 C CA . PRO A 1 101 ? 14.835 -12.640 -34.867 1.00 89.00 101 PRO A CA 1
ATOM 812 C C . PRO A 1 101 ? 15.071 -11.155 -35.174 1.00 89.00 101 PRO A C 1
ATOM 814 O O . PRO A 1 101 ? 16.092 -10.792 -35.747 1.00 89.00 101 PRO A O 1
ATOM 817 N N . GLU A 1 102 ? 14.171 -10.261 -34.751 1.00 89.69 102 GLU A N 1
ATOM 818 C CA . GLU A 1 102 ? 14.323 -8.810 -34.920 1.00 89.69 102 GLU A CA 1
ATOM 819 C C . GLU A 1 102 ? 15.515 -8.195 -34.156 1.00 89.69 102 GLU A C 1
ATOM 821 O O . GLU A 1 102 ? 15.828 -7.011 -34.340 1.00 89.69 102 GLU A O 1
ATOM 826 N N . TYR A 1 103 ? 16.158 -8.973 -33.280 1.00 89.50 103 TYR A N 1
ATOM 827 C CA . TYR A 1 103 ? 17.350 -8.585 -32.528 1.00 89.50 103 TYR A CA 1
ATOM 828 C C . TYR A 1 103 ? 18.633 -9.261 -33.027 1.00 89.50 103 TYR A C 1
ATOM 830 O O . TYR A 1 103 ? 19.706 -9.000 -32.477 1.00 89.50 103 TYR A O 1
ATOM 838 N N . GLU A 1 104 ? 18.559 -10.092 -34.067 1.00 88.00 104 GLU A N 1
ATOM 839 C CA . GLU A 1 104 ? 19.739 -10.699 -34.676 1.00 88.00 104 GLU A CA 1
ATOM 840 C C . GLU A 1 104 ? 20.623 -9.623 -35.331 1.00 88.00 104 GLU A C 1
ATOM 842 O O . GLU A 1 104 ? 20.144 -8.743 -36.046 1.00 88.00 104 GLU A O 1
ATOM 847 N N . GLY A 1 105 ? 21.925 -9.642 -35.028 1.00 85.75 105 GLY A N 1
ATOM 848 C CA . GLY A 1 105 ? 22.891 -8.667 -35.552 1.00 85.75 105 GLY A CA 1
ATOM 849 C C . GLY A 1 105 ? 22.734 -7.231 -35.028 1.00 85.75 105 GLY A C 1
ATOM 850 O O . GLY A 1 105 ? 23.451 -6.338 -35.480 1.00 85.75 105 GLY A O 1
ATOM 851 N N . VAL A 1 106 ? 21.825 -6.981 -34.079 1.00 89.62 106 VAL A N 1
ATOM 852 C CA . VAL A 1 106 ? 21.664 -5.664 -33.450 1.00 89.62 106 VAL A CA 1
ATOM 853 C C . VAL A 1 106 ? 22.768 -5.446 -32.416 1.00 89.62 106 VAL A C 1
ATOM 855 O O . VAL A 1 106 ? 23.016 -6.293 -31.564 1.00 89.62 106 VAL A O 1
ATOM 858 N N . GLU A 1 107 ? 23.409 -4.279 -32.464 1.00 92.31 107 GLU A N 1
ATOM 859 C CA . GLU A 1 107 ? 24.414 -3.871 -31.477 1.00 92.31 107 GLU A CA 1
ATOM 860 C C . GLU A 1 107 ? 23.839 -3.868 -30.047 1.00 92.31 107 GLU A C 1
ATOM 862 O O . GLU A 1 107 ? 22.722 -3.397 -29.827 1.00 92.31 107 GLU A O 1
ATOM 867 N N . GLU A 1 108 ? 24.623 -4.307 -29.056 1.00 90.31 108 GLU A N 1
ATOM 868 C CA . GLU A 1 108 ? 24.200 -4.433 -27.650 1.00 90.31 108 GLU A CA 1
ATOM 869 C C . GLU A 1 108 ? 23.505 -3.188 -27.083 1.00 90.31 108 GLU A C 1
ATOM 871 O O . GLU A 1 108 ? 22.465 -3.298 -26.432 1.00 90.31 108 GLU A O 1
ATOM 876 N N . ALA A 1 109 ? 24.034 -1.990 -27.351 1.00 89.50 109 ALA A N 1
ATOM 877 C CA . ALA A 1 109 ? 23.436 -0.746 -26.865 1.00 89.50 109 ALA A CA 1
ATOM 878 C C . ALA A 1 109 ? 22.041 -0.499 -27.472 1.00 89.50 109 ALA A C 1
ATOM 880 O O . ALA A 1 109 ? 21.109 -0.075 -26.780 1.00 89.50 109 ALA A O 1
ATOM 881 N N . HIS A 1 110 ? 21.883 -0.803 -28.762 1.00 91.31 110 HIS A N 1
ATOM 882 C CA . HIS A 1 110 ? 20.618 -0.680 -29.478 1.00 91.31 110 HIS A CA 1
ATOM 883 C C . HIS A 1 110 ? 19.620 -1.762 -29.049 1.00 91.31 110 HIS A C 1
ATOM 885 O O . HIS A 1 110 ? 18.435 -1.464 -28.879 1.00 91.31 110 HIS A O 1
ATOM 891 N N . TYR A 1 111 ? 20.089 -2.990 -28.821 1.00 91.88 111 TYR A N 1
ATOM 892 C CA . TYR A 1 111 ? 19.285 -4.085 -28.288 1.00 91.88 111 TYR A CA 1
ATOM 893 C C . TYR A 1 111 ? 18.740 -3.739 -26.896 1.00 91.88 111 TYR A C 1
ATOM 895 O O . TYR A 1 111 ? 17.522 -3.728 -26.709 1.00 91.88 111 TYR A O 1
ATOM 903 N N . ALA A 1 112 ? 19.612 -3.333 -25.964 1.00 91.56 112 ALA A N 1
ATOM 904 C CA . ALA A 1 112 ? 19.244 -2.924 -24.608 1.00 91.56 112 ALA A CA 1
ATOM 905 C C . ALA A 1 112 ? 18.195 -1.801 -24.598 1.00 91.56 112 ALA A C 1
ATOM 907 O O . ALA A 1 112 ? 17.223 -1.841 -23.840 1.00 91.56 112 ALA A O 1
ATOM 908 N N . TYR A 1 113 ? 18.352 -0.802 -25.471 1.00 92.94 113 TYR A N 1
ATOM 909 C CA . TYR A 1 113 ? 17.375 0.273 -25.617 1.00 92.94 113 TYR A CA 1
ATOM 910 C C . TYR A 1 113 ? 16.011 -0.244 -26.104 1.00 92.94 113 TYR A C 1
ATOM 912 O O . TYR A 1 113 ? 14.978 0.073 -25.505 1.00 92.94 113 TYR A O 1
ATOM 920 N N . ARG A 1 114 ? 15.998 -1.065 -27.165 1.00 93.88 114 ARG A N 1
ATOM 921 C CA . ARG A 1 114 ? 14.765 -1.590 -27.776 1.00 93.88 114 ARG A CA 1
ATOM 922 C C . ARG A 1 114 ? 13.970 -2.463 -26.810 1.00 93.88 114 ARG A C 1
ATOM 924 O O . ARG A 1 114 ? 12.767 -2.249 -26.670 1.00 93.88 114 ARG A O 1
ATOM 931 N N . ILE A 1 115 ? 14.618 -3.398 -26.115 1.00 95.44 115 ILE A N 1
ATOM 932 C CA . ILE A 1 115 ? 13.924 -4.287 -25.170 1.00 95.44 115 ILE A CA 1
ATOM 933 C C . ILE A 1 115 ? 13.391 -3.528 -23.956 1.00 95.44 115 ILE A C 1
ATOM 935 O O . ILE A 1 115 ? 12.303 -3.839 -23.488 1.00 95.44 115 ILE A O 1
ATOM 939 N N . ARG A 1 116 ? 14.098 -2.500 -23.464 1.00 95.38 116 ARG A N 1
ATOM 940 C CA . ARG A 1 116 ? 13.635 -1.687 -22.327 1.00 95.38 116 ARG A CA 1
ATOM 941 C C . ARG A 1 116 ? 12.392 -0.876 -22.688 1.00 95.38 116 ARG A C 1
ATOM 943 O O . ARG A 1 116 ? 11.447 -0.818 -21.896 1.00 95.38 116 ARG A O 1
ATOM 950 N N . ASP A 1 117 ? 12.359 -0.270 -23.878 1.00 94.94 117 ASP A N 1
ATOM 951 C CA . ASP A 1 117 ? 11.169 0.452 -24.344 1.00 94.94 117 ASP A CA 1
ATOM 952 C C . ASP A 1 117 ? 10.002 -0.504 -24.633 1.00 94.94 117 ASP A C 1
ATOM 954 O O . ASP A 1 117 ? 8.875 -0.234 -24.205 1.00 94.94 117 ASP A O 1
ATOM 958 N N . ARG A 1 118 ? 10.278 -1.655 -25.266 1.00 95.38 118 ARG A N 1
ATOM 959 C CA . ARG A 1 118 ? 9.291 -2.719 -25.494 1.00 95.38 118 ARG A CA 1
ATOM 960 C C . ARG A 1 118 ? 8.709 -3.233 -24.182 1.00 95.38 118 ARG A C 1
ATOM 962 O O . ARG A 1 118 ? 7.497 -3.235 -24.020 1.00 95.38 118 ARG A O 1
ATOM 969 N N . PHE A 1 119 ? 9.549 -3.573 -23.211 1.00 96.94 119 PHE A N 1
ATOM 970 C CA . PHE A 1 119 ? 9.144 -4.032 -21.884 1.00 96.94 119 PHE A CA 1
ATOM 971 C C . PHE A 1 119 ? 8.216 -3.043 -21.181 1.00 96.94 119 PHE A C 1
ATOM 973 O O . PHE A 1 119 ? 7.159 -3.413 -20.669 1.00 96.94 119 PHE A O 1
ATOM 980 N N . ARG A 1 120 ? 8.544 -1.750 -21.226 1.00 95.69 120 ARG A N 1
ATOM 981 C CA . ARG A 1 120 ? 7.661 -0.716 -20.686 1.00 95.69 120 ARG A CA 1
ATOM 982 C C . ARG A 1 120 ? 6.306 -0.697 -21.404 1.00 95.69 120 ARG A C 1
ATOM 984 O O . ARG A 1 120 ? 5.277 -0.680 -20.731 1.00 95.69 120 ARG A O 1
ATOM 991 N N . LYS A 1 121 ? 6.297 -0.652 -22.740 1.00 95.38 121 LYS A N 1
ATOM 992 C CA . LYS A 1 121 ? 5.083 -0.450 -23.554 1.00 95.38 121 LYS A CA 1
ATOM 993 C C . LYS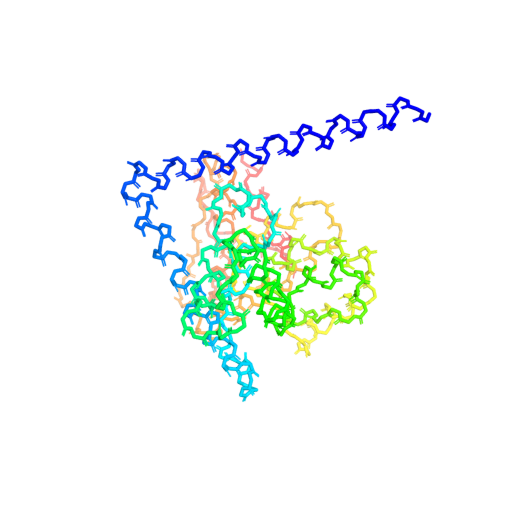 A 1 121 ? 4.186 -1.683 -23.632 1.00 95.38 121 LYS A C 1
ATOM 995 O O . LYS A 1 121 ? 2.972 -1.540 -23.547 1.00 95.38 121 LYS A O 1
ATOM 1000 N N . GLU A 1 122 ? 4.776 -2.856 -23.811 1.00 95.25 122 GLU A N 1
ATOM 1001 C CA . GLU A 1 122 ? 4.070 -4.109 -24.087 1.00 95.25 122 GLU A CA 1
ATOM 1002 C C . GLU A 1 122 ? 3.812 -4.943 -22.832 1.00 95.25 122 GLU A C 1
ATOM 1004 O O . GLU A 1 122 ? 2.911 -5.771 -22.866 1.00 95.25 122 GLU A O 1
ATOM 1009 N N . VAL A 1 123 ? 4.546 -4.723 -21.732 1.00 96.31 123 VAL A N 1
ATOM 1010 C CA . VAL A 1 123 ? 4.394 -5.509 -20.492 1.00 96.31 123 VAL A CA 1
ATOM 1011 C C . VAL A 1 123 ? 3.893 -4.639 -19.344 1.00 96.31 123 VAL A C 1
ATOM 1013 O O . VAL A 1 123 ? 2.759 -4.789 -18.896 1.00 96.31 123 VAL A O 1
ATOM 1016 N N . LEU A 1 124 ? 4.697 -3.676 -18.880 1.00 95.06 124 LEU A N 1
ATOM 1017 C CA . LEU A 1 124 ? 4.368 -2.934 -17.655 1.00 95.06 124 LEU A CA 1
ATOM 1018 C C . LEU A 1 124 ? 3.119 -2.055 -17.795 1.00 95.06 124 LEU A C 1
ATOM 1020 O O . LEU A 1 124 ? 2.266 -2.057 -16.911 1.00 95.06 124 LEU A O 1
ATOM 1024 N N . VAL A 1 125 ? 3.001 -1.285 -18.880 1.00 92.56 125 VAL A N 1
ATOM 1025 C CA . VAL A 1 125 ? 1.851 -0.392 -19.106 1.00 92.56 125 VAL A CA 1
ATOM 1026 C C . VAL A 1 125 ? 0.515 -1.152 -19.174 1.00 92.56 125 VAL A C 1
ATOM 1028 O O . VAL A 1 125 ? -0.398 -0.766 -18.438 1.00 92.56 125 VAL A O 1
ATOM 1031 N N . PRO A 1 126 ? 0.347 -2.202 -20.005 1.00 93.88 126 PRO A N 1
ATOM 1032 C CA . PRO A 1 126 ? -0.931 -2.901 -20.097 1.00 93.88 126 PRO A CA 1
ATOM 1033 C C . PRO A 1 126 ? -1.285 -3.661 -18.816 1.00 93.88 126 PRO A C 1
ATOM 1035 O O . PRO A 1 126 ? -2.430 -3.556 -18.375 1.00 93.88 126 PRO A O 1
ATOM 1038 N N . LEU A 1 127 ? -0.323 -4.334 -18.171 1.00 94.75 127 LEU A N 1
ATOM 1039 C CA . LEU A 1 127 ? -0.580 -5.051 -16.917 1.00 94.75 127 LEU A CA 1
ATOM 1040 C C . LEU A 1 127 ? -1.008 -4.102 -15.795 1.00 94.75 127 LEU A C 1
ATOM 1042 O O . LEU A 1 127 ? -2.030 -4.323 -15.149 1.00 94.75 127 LEU A O 1
ATOM 1046 N N . ARG A 1 128 ? -0.300 -2.980 -15.609 1.00 92.06 128 ARG A N 1
ATOM 1047 C CA . ARG A 1 128 ? -0.666 -1.997 -14.577 1.00 92.06 128 ARG A CA 1
ATOM 1048 C C . ARG A 1 128 ? -2.027 -1.354 -14.837 1.00 92.06 128 ARG A C 1
ATOM 1050 O O . ARG A 1 128 ? -2.725 -1.027 -13.882 1.00 92.06 128 ARG A O 1
ATOM 1057 N N . ARG A 1 129 ? -2.421 -1.185 -16.106 1.00 89.06 129 ARG A N 1
ATOM 1058 C CA . ARG A 1 129 ? -3.755 -0.683 -16.466 1.00 89.06 129 ARG A CA 1
ATOM 1059 C C . ARG A 1 129 ? -4.857 -1.643 -16.014 1.00 89.06 129 ARG A C 1
ATOM 1061 O O . ARG A 1 129 ? -5.868 -1.175 -15.512 1.00 89.06 129 ARG A O 1
ATOM 1068 N N . ILE A 1 130 ? -4.650 -2.953 -16.153 1.00 89.81 130 ILE A N 1
ATOM 1069 C CA . ILE A 1 130 ? -5.614 -3.978 -15.712 1.00 89.81 130 ILE A CA 1
ATOM 1070 C C . ILE A 1 130 ? -5.694 -4.070 -14.188 1.00 89.81 130 ILE A C 1
ATOM 1072 O O . ILE A 1 130 ? -6.766 -4.318 -13.638 1.00 89.81 130 ILE A O 1
ATOM 1076 N N . LEU A 1 131 ? -4.578 -3.826 -13.499 1.00 88.31 131 LEU A N 1
ATOM 1077 C CA . LEU A 1 131 ? -4.564 -3.748 -12.039 1.00 88.31 131 LEU A CA 1
ATOM 1078 C C . LEU A 1 131 ? -5.343 -2.542 -11.486 1.00 88.31 131 LEU A C 1
ATOM 1080 O O . LEU A 1 131 ? -5.588 -2.501 -10.284 1.00 88.31 131 LEU A O 1
ATOM 1084 N N . GLU A 1 132 ? -5.730 -1.581 -12.337 1.00 86.94 132 GLU A N 1
ATOM 1085 C CA . GLU A 1 132 ? -6.528 -0.399 -11.977 1.00 86.94 132 GLU A CA 1
ATOM 1086 C C . GLU A 1 132 ? -5.970 0.360 -10.762 1.00 86.94 132 GLU A C 1
ATOM 1088 O O . GLU A 1 132 ? -6.701 0.821 -9.887 1.00 86.94 132 GLU A O 1
ATOM 1093 N N . LEU A 1 133 ? -4.642 0.502 -10.723 1.00 87.19 133 LEU A N 1
ATOM 1094 C CA . LEU A 1 133 ? -3.932 1.162 -9.632 1.00 87.19 133 LEU A CA 1
ATOM 1095 C C . LEU A 1 133 ? -4.344 2.646 -9.520 1.00 87.19 133 LEU A C 1
ATOM 1097 O O . LEU A 1 133 ? -4.304 3.353 -10.537 1.00 87.19 133 LEU A O 1
ATOM 1101 N N . PRO A 1 134 ? -4.692 3.155 -8.319 1.00 89.75 134 PRO A N 1
ATOM 1102 C CA . PRO A 1 134 ? -5.137 4.541 -8.144 1.00 89.75 134 PRO A CA 1
ATOM 1103 C C . PRO A 1 134 ? -4.105 5.552 -8.660 1.00 89.75 134 PRO A C 1
ATOM 1105 O O . PRO A 1 134 ? -4.464 6.534 -9.308 1.00 89.75 134 PRO A O 1
ATOM 1108 N N . GLU A 1 135 ? -2.814 5.272 -8.490 1.00 89.38 135 GLU A N 1
ATOM 1109 C CA . GLU A 1 135 ? -1.707 6.140 -8.889 1.00 89.38 135 GLU A CA 1
ATOM 1110 C C . GLU A 1 135 ? -1.691 6.420 -10.404 1.00 89.38 135 GLU A C 1
ATOM 1112 O O . GLU A 1 135 ? -1.280 7.502 -10.837 1.00 89.38 135 GLU A O 1
ATOM 1117 N N . LEU A 1 136 ? -2.174 5.486 -11.233 1.00 87.50 136 LEU A N 1
ATOM 1118 C CA . LEU A 1 136 ? -2.289 5.691 -12.682 1.00 87.50 136 LEU A CA 1
ATOM 1119 C C . LEU A 1 136 ? -3.362 6.727 -13.024 1.00 87.50 136 LEU A C 1
ATOM 1121 O O . LEU A 1 136 ? -3.143 7.598 -13.870 1.00 87.50 136 LEU A O 1
ATOM 1125 N N . TYR A 1 137 ? -4.512 6.656 -12.358 1.00 91.38 137 TYR A N 1
ATOM 1126 C CA . TYR A 1 137 ? -5.603 7.612 -12.539 1.00 91.38 137 TYR A CA 1
ATOM 1127 C C . TYR A 1 137 ? -5.203 8.994 -12.022 1.00 91.38 137 TYR A C 1
ATOM 1129 O O . TYR A 1 137 ? -5.362 9.990 -12.727 1.00 91.38 137 TYR A O 1
ATOM 1137 N N . MET A 1 138 ? -4.583 9.042 -10.841 1.00 91.06 138 MET A N 1
ATOM 1138 C CA . MET A 1 138 ? -4.118 10.279 -10.212 1.00 91.06 138 MET A CA 1
ATOM 1139 C C . MET A 1 138 ? -3.059 10.989 -11.066 1.00 91.06 138 MET A C 1
ATOM 1141 O O . MET A 1 138 ? -3.185 12.177 -11.364 1.00 91.06 138 MET A O 1
ATOM 1145 N N . SER A 1 139 ? -2.032 10.261 -11.520 1.00 87.19 139 SER A N 1
ATOM 1146 C CA . SER A 1 139 ? -0.941 10.834 -12.326 1.00 87.19 139 SER A CA 1
ATOM 1147 C C . SER A 1 139 ? -1.398 11.314 -13.706 1.00 87.19 139 SER A C 1
ATOM 1149 O O . SER A 1 139 ? -0.867 12.298 -14.221 1.00 87.19 139 SER A O 1
ATOM 1151 N N . SER A 1 140 ? -2.414 10.669 -14.284 1.00 88.88 140 SER A N 1
ATOM 1152 C CA . SER A 1 140 ? -3.026 11.075 -15.555 1.00 88.88 140 SER A CA 1
ATOM 1153 C C . SER A 1 140 ? -4.175 12.082 -15.403 1.00 88.88 140 SER A C 1
ATOM 1155 O O . SER A 1 140 ? -4.778 12.460 -16.408 1.00 88.88 140 SER A O 1
ATOM 1157 N N . LYS A 1 141 ? -4.463 12.542 -14.175 1.00 91.75 141 LYS A N 1
ATOM 1158 C CA . LYS A 1 141 ? -5.588 13.432 -13.823 1.00 91.75 141 LYS A CA 1
ATOM 1159 C C . LYS A 1 141 ? -6.966 12.892 -14.232 1.00 91.75 141 LYS A C 1
ATOM 1161 O O . LYS A 1 141 ? -7.907 13.661 -14.409 1.00 91.75 141 LYS A O 1
ATOM 1166 N N . ARG A 1 142 ? -7.099 11.573 -14.369 1.00 92.62 142 ARG A N 1
ATOM 1167 C CA . ARG A 1 142 ? -8.338 10.873 -14.740 1.00 92.62 142 ARG A CA 1
ATOM 1168 C C . ARG A 1 142 ? -9.136 10.479 -13.499 1.00 92.62 142 ARG A C 1
ATOM 1170 O O . ARG A 1 142 ? -9.444 9.308 -13.294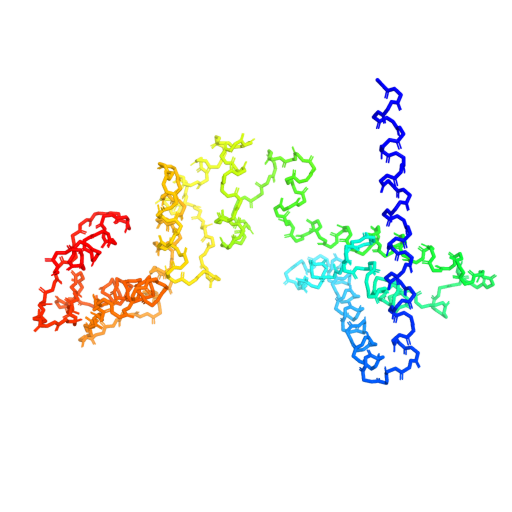 1.00 92.62 142 ARG A O 1
ATOM 1177 N N . TRP A 1 143 ? -9.427 11.459 -12.650 1.00 93.00 143 TRP A N 1
ATOM 1178 C CA . TRP A 1 143 ? -10.142 11.240 -11.390 1.00 93.00 143 TRP A CA 1
ATOM 1179 C C . TRP A 1 143 ? -11.554 10.698 -11.622 1.00 93.00 143 TRP A C 1
ATOM 1181 O O . TRP A 1 143 ? -11.942 9.713 -11.006 1.00 93.00 143 TRP A O 1
ATOM 1191 N N . ASN A 1 144 ? -12.235 11.231 -12.640 1.00 93.31 144 ASN A N 1
ATOM 1192 C CA . ASN A 1 144 ? -13.604 10.910 -13.052 1.00 93.31 144 ASN A CA 1
ATOM 1193 C C . ASN A 1 144 ? -13.880 9.432 -13.402 1.00 93.31 144 ASN A C 1
ATOM 1195 O O . ASN A 1 144 ? -15.038 9.055 -13.557 1.00 93.31 144 ASN A O 1
ATOM 1199 N N . VAL A 1 145 ? -12.845 8.603 -13.557 1.00 92.94 145 VAL A N 1
ATOM 1200 C CA . VAL A 1 145 ? -12.969 7.160 -13.838 1.00 92.94 145 VAL A CA 1
ATOM 1201 C C . VAL A 1 145 ? -12.275 6.284 -12.793 1.00 92.94 145 VAL A C 1
ATOM 1203 O O . VAL A 1 145 ? -12.229 5.070 -12.956 1.00 92.94 145 VAL A O 1
ATOM 1206 N N . LEU A 1 146 ? -11.738 6.869 -11.716 1.00 92.88 146 LEU A N 1
ATOM 1207 C CA . LEU A 1 146 ? -11.077 6.122 -10.647 1.00 92.88 146 LEU A CA 1
ATOM 1208 C C . LEU A 1 146 ? -12.092 5.183 -9.952 1.00 92.88 146 LEU A C 1
ATOM 1210 O O . LEU A 1 146 ? -13.144 5.660 -9.505 1.00 92.88 146 LEU A O 1
ATOM 1214 N N . PRO A 1 147 ? -11.813 3.866 -9.867 1.00 92.81 147 PRO A N 1
ATOM 1215 C CA . PRO A 1 147 ? -12.716 2.891 -9.259 1.00 92.81 147 PRO A CA 1
ATOM 1216 C C . PRO A 1 147 ? -12.477 2.762 -7.744 1.00 92.81 147 PRO A C 1
ATOM 1218 O O . PRO A 1 147 ? -11.695 1.923 -7.298 1.00 92.81 147 PRO A O 1
ATOM 1221 N N . TYR A 1 148 ? -13.167 3.572 -6.931 1.00 94.06 148 TYR A N 1
ATOM 1222 C CA . TYR A 1 148 ? -12.979 3.605 -5.468 1.00 94.06 148 TYR A CA 1
ATOM 1223 C C . TYR A 1 148 ? -13.141 2.249 -4.764 1.00 94.06 148 TYR A C 1
ATOM 1225 O O . TYR A 1 148 ? -12.397 1.954 -3.832 1.00 94.06 148 TYR A O 1
ATOM 1233 N N . SER A 1 149 ? -14.038 1.384 -5.246 1.00 91.50 149 SER A N 1
ATOM 1234 C CA . SER A 1 149 ? -14.257 0.037 -4.696 1.00 91.50 149 SER A CA 1
ATOM 1235 C C . SER A 1 149 ? -13.049 -0.896 -4.824 1.00 91.50 149 SER A C 1
ATOM 1237 O O . SER A 1 149 ? -12.975 -1.904 -4.125 1.00 91.50 149 SER A O 1
ATOM 1239 N N . ARG A 1 150 ? -12.098 -0.578 -5.710 1.00 89.19 150 ARG A N 1
ATOM 1240 C CA . ARG A 1 150 ? -10.871 -1.357 -5.921 1.00 89.19 150 ARG A CA 1
ATOM 1241 C C . ARG A 1 150 ? -9.647 -0.756 -5.247 1.00 89.19 150 ARG A C 1
ATOM 1243 O O . ARG A 1 150 ? -8.578 -1.362 -5.293 1.00 89.19 150 ARG A O 1
ATOM 1250 N N . VAL A 1 151 ? -9.777 0.422 -4.639 1.00 92.00 151 VAL A N 1
ATOM 1251 C CA . VAL A 1 151 ? -8.663 1.080 -3.957 1.00 92.00 151 VAL A CA 1
ATOM 1252 C C . VAL A 1 151 ? -8.299 0.268 -2.705 1.00 92.00 151 VAL A C 1
ATOM 1254 O O . VAL A 1 151 ? -9.156 0.058 -1.844 1.00 92.00 151 VAL A O 1
ATOM 1257 N N . PRO A 1 152 ? -7.042 -0.200 -2.573 1.00 91.38 152 PRO A N 1
ATOM 1258 C CA . PRO A 1 152 ? -6.594 -0.922 -1.383 1.00 91.38 152 PRO A CA 1
ATOM 1259 C C . PRO A 1 152 ? -6.706 -0.077 -0.110 1.00 91.38 152 PRO A C 1
ATOM 1261 O O . PRO A 1 152 ? -6.586 1.144 -0.171 1.00 91.38 152 PRO A O 1
ATOM 1264 N N . SER A 1 153 ? -6.839 -0.720 1.053 1.00 91.25 153 SER A N 1
ATOM 1265 C CA . SER A 1 153 ? -7.080 -0.039 2.337 1.00 91.25 153 SER A CA 1
ATOM 1266 C C . SER A 1 153 ? -6.032 1.028 2.662 1.00 91.25 153 SER A C 1
ATOM 1268 O O . SER A 1 153 ? -6.379 2.176 2.917 1.00 91.25 153 SER A O 1
ATOM 1270 N N . VAL A 1 154 ? -4.749 0.678 2.549 1.00 90.88 154 VAL A N 1
ATOM 1271 C CA . VAL A 1 154 ? -3.624 1.594 2.802 1.00 90.88 154 VAL A CA 1
ATOM 1272 C C . VAL A 1 154 ? -3.615 2.759 1.808 1.00 90.88 154 VAL A C 1
ATOM 1274 O O . VAL A 1 154 ? -3.393 3.907 2.185 1.00 90.88 154 VAL A O 1
ATOM 1277 N N . ALA A 1 155 ? -3.895 2.480 0.531 1.00 91.25 155 ALA A N 1
ATOM 1278 C CA . ALA A 1 155 ? -3.970 3.514 -0.498 1.00 91.25 155 ALA A CA 1
ATOM 1279 C C . ALA A 1 155 ? -5.156 4.458 -0.253 1.00 91.25 155 ALA A C 1
ATOM 1281 O O . ALA A 1 155 ? -5.032 5.657 -0.480 1.00 91.25 155 ALA A O 1
ATOM 1282 N N . MET A 1 156 ? -6.278 3.936 0.251 1.00 92.69 156 MET A N 1
ATOM 1283 C CA . MET A 1 156 ? -7.439 4.740 0.619 1.00 92.69 156 MET A CA 1
ATOM 1284 C C . MET A 1 156 ? -7.077 5.745 1.712 1.00 92.69 156 MET A C 1
ATOM 1286 O O . MET A 1 156 ? -7.317 6.938 1.551 1.00 92.69 156 MET A O 1
ATOM 1290 N N . THR A 1 157 ? -6.418 5.284 2.777 1.00 88.75 157 THR A N 1
ATOM 1291 C CA . THR A 1 157 ? -5.975 6.136 3.887 1.00 88.75 157 THR A CA 1
ATOM 1292 C C . THR A 1 157 ? -4.948 7.171 3.428 1.00 88.75 157 THR A C 1
ATOM 1294 O O . THR A 1 157 ? -5.062 8.345 3.771 1.00 88.75 157 THR A O 1
ATOM 1297 N N . HIS A 1 158 ? -3.977 6.767 2.605 1.00 89.69 158 HIS A N 1
ATOM 1298 C CA . HIS A 1 158 ? -2.905 7.651 2.148 1.00 89.69 158 HIS A CA 1
ATOM 1299 C C . HIS A 1 158 ? -3.385 8.707 1.138 1.00 89.69 158 HIS A C 1
ATOM 1301 O O . HIS A 1 158 ? -2.938 9.853 1.170 1.00 89.69 158 HIS A O 1
ATOM 1307 N N . TYR A 1 159 ? -4.297 8.344 0.231 1.00 91.56 159 TYR A N 1
ATOM 1308 C CA . TYR A 1 159 ? -4.745 9.219 -0.856 1.00 91.56 159 TYR A CA 1
ATOM 1309 C C . TYR A 1 159 ? -6.068 9.945 -0.580 1.00 91.56 159 TYR A C 1
ATOM 1311 O O . TYR A 1 159 ? -6.459 10.770 -1.408 1.00 91.56 159 TYR A O 1
ATOM 1319 N N . LYS A 1 160 ? -6.724 9.736 0.575 1.00 89.69 160 LYS A N 1
ATOM 1320 C CA . LYS A 1 160 ? -8.012 10.378 0.924 1.00 89.69 160 LYS A CA 1
ATOM 1321 C C . LYS A 1 160 ? -8.039 11.889 0.670 1.00 89.69 160 LYS A C 1
ATOM 1323 O O . LYS A 1 160 ? -8.960 12.385 0.029 1.00 89.69 160 LYS A O 1
ATOM 1328 N N . LYS A 1 161 ? -6.973 12.611 1.041 1.00 88.69 161 LYS A N 1
ATOM 1329 C CA . LYS A 1 161 ? -6.858 14.068 0.821 1.00 88.69 161 LYS A CA 1
ATOM 1330 C C . LYS A 1 161 ? -6.877 14.439 -0.660 1.00 88.69 161 LYS A C 1
ATOM 1332 O O . LYS A 1 161 ? -7.443 15.452 -1.056 1.00 88.69 161 LYS A O 1
ATOM 1337 N N . HIS A 1 162 ? -6.250 13.617 -1.495 1.00 92.31 162 HIS A N 1
ATOM 1338 C CA . HIS A 1 162 ? -6.260 13.824 -2.935 1.00 92.31 162 HIS A CA 1
ATOM 1339 C C . HIS A 1 162 ? -7.625 13.512 -3.547 1.00 92.31 162 HIS A C 1
ATOM 1341 O O . HIS A 1 162 ? -8.031 14.221 -4.465 1.00 92.31 162 HIS A O 1
ATOM 1347 N N . PHE A 1 163 ? -8.330 12.498 -3.038 1.00 93.38 163 PHE A N 1
ATOM 1348 C CA . PHE A 1 163 ? -9.686 12.180 -3.479 1.00 93.38 163 PHE A CA 1
ATOM 1349 C C . PHE A 1 163 ? -10.655 13.312 -3.152 1.00 93.38 163 PHE A C 1
ATOM 1351 O O . PHE A 1 163 ? -11.314 13.797 -4.063 1.00 93.38 163 PHE A O 1
ATOM 1358 N N . LEU A 1 164 ? -10.645 13.812 -1.914 1.00 91.00 164 LEU A N 1
ATOM 1359 C CA . LEU A 1 164 ? -11.446 14.972 -1.514 1.00 91.00 164 LEU A CA 1
ATOM 1360 C C . LEU A 1 164 ? -11.104 16.207 -2.354 1.00 91.00 164 LEU A C 1
ATOM 1362 O O . LEU A 1 164 ? -11.982 16.860 -2.895 1.00 91.00 164 LEU A O 1
ATOM 1366 N N . LYS A 1 165 ? -9.816 16.494 -2.564 1.00 92.50 165 LYS A N 1
ATOM 1367 C CA . LYS A 1 165 ? -9.395 17.680 -3.323 1.00 92.50 165 LYS A CA 1
ATOM 1368 C C . LYS A 1 165 ? -9.774 17.653 -4.809 1.00 92.50 165 LYS A C 1
ATOM 1370 O O . LYS A 1 165 ? -9.932 18.715 -5.410 1.00 92.50 165 LYS A O 1
ATOM 1375 N N . HIS A 1 166 ? -9.799 16.479 -5.437 1.00 93.88 166 HIS A N 1
ATOM 1376 C CA . HIS A 1 166 ? -9.905 16.365 -6.896 1.00 93.88 166 HIS A CA 1
ATOM 1377 C C . HIS A 1 166 ? -11.191 15.705 -7.399 1.00 93.88 166 HIS A C 1
ATOM 1379 O O . HIS A 1 166 ? -11.491 15.850 -8.583 1.00 93.88 166 HIS A O 1
ATOM 1385 N N . ASP A 1 167 ? -11.928 14.994 -6.546 1.00 94.62 167 ASP A N 1
ATOM 1386 C CA . ASP A 1 167 ? -13.156 14.274 -6.904 1.00 94.62 167 ASP A CA 1
ATOM 1387 C C . ASP A 1 167 ? -14.095 14.113 -5.692 1.00 94.62 167 ASP A C 1
ATOM 1389 O O . ASP A 1 167 ? -14.643 13.041 -5.432 1.00 94.62 167 ASP A O 1
ATOM 1393 N N . GLU A 1 168 ? -14.256 15.202 -4.933 1.00 93.56 168 GLU A N 1
ATOM 1394 C CA . GLU A 1 168 ? -15.029 15.278 -3.685 1.00 93.56 168 GLU A CA 1
ATOM 1395 C C . GLU A 1 168 ? -16.413 14.626 -3.794 1.00 93.56 168 GLU A C 1
ATOM 1397 O O . GLU A 1 168 ? -16.780 13.782 -2.981 1.00 93.56 168 GLU A O 1
ATOM 1402 N N . VAL A 1 169 ? -17.166 14.982 -4.838 1.00 94.69 169 VAL A N 1
ATOM 1403 C CA . VAL A 1 169 ? -18.561 14.562 -5.015 1.00 94.69 169 VAL A CA 1
ATOM 1404 C C . VAL A 1 169 ? -18.670 13.046 -5.171 1.00 94.69 169 VAL A C 1
ATOM 1406 O O . VAL A 1 169 ? -19.435 12.413 -4.445 1.00 94.69 169 VAL A O 1
ATOM 1409 N N . ARG A 1 170 ? -17.893 12.438 -6.081 1.00 95.88 170 ARG A N 1
ATOM 1410 C CA . ARG A 1 170 ? -17.931 10.980 -6.295 1.00 95.88 170 ARG A CA 1
ATOM 1411 C C . ARG A 1 170 ? -17.338 10.225 -5.118 1.00 95.88 170 ARG A C 1
ATOM 1413 O O . ARG A 1 170 ? -17.780 9.113 -4.831 1.00 95.88 170 ARG A O 1
ATOM 1420 N N . PHE A 1 171 ? -16.335 10.800 -4.459 1.00 95.19 171 PHE A N 1
ATOM 1421 C CA . PHE A 1 171 ? -15.741 10.185 -3.285 1.00 95.19 171 PHE A CA 1
ATOM 1422 C C . PHE A 1 171 ? -16.739 10.130 -2.125 1.00 95.19 171 PHE A C 1
ATOM 1424 O O . PHE A 1 171 ? -16.973 9.050 -1.590 1.00 95.19 171 PHE A O 1
ATOM 1431 N N . ASN A 1 172 ? -17.414 11.238 -1.812 1.00 93.88 172 ASN A N 1
ATOM 1432 C CA . ASN A 1 172 ? -18.450 11.281 -0.777 1.00 93.88 172 ASN A CA 1
ATOM 1433 C C . ASN A 1 172 ? -19.664 10.410 -1.137 1.00 93.88 172 ASN A C 1
ATOM 1435 O O . ASN A 1 172 ? -20.206 9.724 -0.272 1.00 93.88 172 ASN A O 1
ATOM 1439 N N . GLU A 1 173 ? -20.054 10.349 -2.415 1.00 95.44 173 GLU A N 1
ATOM 1440 C CA . GLU A 1 173 ? -21.079 9.406 -2.881 1.00 95.44 173 GLU A CA 1
ATOM 1441 C C . GLU A 1 173 ? -20.660 7.948 -2.626 1.00 95.44 173 GLU A C 1
ATOM 1443 O O . GLU A 1 173 ? -21.463 7.137 -2.160 1.00 95.44 173 GLU A O 1
ATOM 1448 N N . PHE A 1 174 ? -19.398 7.605 -2.899 1.00 95.88 174 PHE A N 1
ATOM 1449 C CA . PHE A 1 174 ? -18.858 6.281 -2.604 1.00 95.88 174 PHE A CA 1
ATOM 1450 C C . PHE A 1 174 ? -18.873 5.982 -1.099 1.00 95.88 174 PHE A C 1
ATOM 1452 O O . PHE A 1 174 ? -19.346 4.913 -0.719 1.00 95.88 174 PHE A O 1
ATOM 1459 N N . LEU A 1 175 ? -18.423 6.908 -0.245 1.00 94.31 175 LEU A N 1
ATOM 1460 C CA . LEU A 1 175 ? -18.458 6.725 1.211 1.00 94.31 175 LEU A CA 1
ATOM 1461 C C . LEU A 1 175 ? -19.894 6.528 1.718 1.00 94.31 175 LEU A C 1
ATOM 1463 O O . LEU A 1 175 ? -20.142 5.597 2.482 1.00 94.31 175 LEU A O 1
ATOM 1467 N N . GLY A 1 176 ? -20.856 7.303 1.209 1.00 94.75 176 GLY A N 1
ATOM 1468 C CA . GLY A 1 176 ? -22.274 7.126 1.533 1.00 94.75 176 GLY A CA 1
ATOM 1469 C C . GLY A 1 176 ? -22.839 5.771 1.086 1.00 94.75 176 GLY A C 1
ATOM 1470 O O . GLY A 1 176 ? -23.637 5.167 1.801 1.00 94.75 176 GLY A O 1
ATOM 1471 N N . LYS A 1 177 ? -22.407 5.239 -0.066 1.00 95.75 177 LYS A N 1
ATOM 1472 C CA . LYS A 1 177 ? -22.761 3.870 -0.495 1.00 95.75 177 LYS A CA 1
ATOM 1473 C C . LYS A 1 177 ? -22.160 2.808 0.421 1.00 95.75 177 LYS A C 1
ATOM 1475 O O . LYS A 1 177 ? -22.818 1.808 0.697 1.00 95.75 177 LYS A O 1
ATOM 1480 N N . VAL A 1 178 ? -20.929 3.003 0.895 1.00 94.88 178 VAL A N 1
ATOM 1481 C CA . VAL A 1 178 ? -20.291 2.085 1.853 1.00 94.88 178 VAL A CA 1
ATOM 1482 C C . VAL A 1 178 ? -21.033 2.101 3.188 1.00 94.88 178 VAL A C 1
ATOM 1484 O O . VAL A 1 178 ? -21.301 1.039 3.741 1.00 94.88 178 VAL A O 1
ATOM 1487 N N . GLU A 1 179 ? -21.428 3.277 3.674 1.00 91.38 179 GLU A N 1
ATOM 1488 C CA . GLU A 1 179 ? -22.196 3.426 4.914 1.00 91.38 179 GLU A CA 1
ATOM 1489 C C . GLU A 1 179 ? -23.560 2.722 4.851 1.00 91.38 179 GLU A C 1
ATOM 1491 O O . GLU A 1 179 ? -23.968 2.066 5.807 1.00 91.38 179 GLU A O 1
ATOM 1496 N N . LYS A 1 180 ? -24.230 2.773 3.694 1.00 93.25 180 LYS A N 1
ATOM 1497 C CA . LYS A 1 180 ? -25.484 2.043 3.434 1.00 93.25 180 LYS A CA 1
ATOM 1498 C C . LYS A 1 180 ? -25.298 0.540 3.187 1.00 93.25 180 LYS A C 1
ATOM 1500 O O . LYS A 1 180 ? -26.286 -0.175 3.044 1.00 93.25 180 LYS A O 1
ATOM 1505 N N . GLY A 1 181 ? -24.059 0.055 3.090 1.00 90.62 181 GLY A N 1
ATOM 1506 C CA . GLY A 1 181 ? -23.747 -1.336 2.745 1.00 90.62 181 GLY A CA 1
ATOM 1507 C C . GLY A 1 181 ? -23.917 -1.691 1.259 1.00 90.62 181 GLY A C 1
ATOM 1508 O O . GLY A 1 181 ? -23.835 -2.863 0.898 1.00 90.62 181 GLY A O 1
ATOM 1509 N N . GLU A 1 182 ? -24.121 -0.704 0.382 1.00 92.06 182 GLU A N 1
ATOM 1510 C CA . GLU A 1 182 ? -24.252 -0.876 -1.076 1.00 92.06 182 GLU A CA 1
ATOM 1511 C C . GLU A 1 182 ? -22.891 -1.055 -1.772 1.00 92.06 182 GLU A C 1
ATOM 1513 O O . GLU A 1 182 ? -22.802 -1.577 -2.885 1.00 92.06 182 GLU A O 1
ATOM 1518 N N . ALA A 1 183 ? -21.812 -0.621 -1.119 1.00 93.25 183 ALA A N 1
ATOM 1519 C CA . ALA A 1 183 ? -20.437 -0.785 -1.571 1.00 93.25 183 ALA A CA 1
ATOM 1520 C C . ALA A 1 183 ? -19.543 -1.292 -0.432 1.00 93.25 183 ALA A C 1
ATOM 1522 O O . ALA A 1 183 ? -19.892 -1.218 0.744 1.00 93.25 183 ALA A O 1
ATOM 1523 N N . LYS A 1 184 ? -18.358 -1.803 -0.779 1.00 90.88 184 LYS A N 1
ATOM 1524 C CA . LYS A 1 184 ? -17.351 -2.241 0.196 1.00 90.88 184 LYS A CA 1
ATOM 1525 C C . LYS A 1 184 ? -16.115 -1.358 0.112 1.00 90.88 184 LYS A C 1
ATOM 1527 O O . LYS A 1 184 ? -15.625 -1.075 -0.981 1.00 90.88 184 LYS A O 1
ATOM 1532 N N . ILE A 1 185 ? -15.601 -0.975 1.275 1.00 93.00 185 ILE A N 1
ATOM 1533 C CA . ILE A 1 185 ? -14.280 -0.369 1.434 1.00 93.00 185 ILE A CA 1
ATOM 1534 C C . ILE A 1 185 ? -13.284 -1.447 1.859 1.00 93.00 185 ILE A C 1
ATOM 1536 O O . ILE A 1 185 ? -13.616 -2.342 2.636 1.00 93.00 185 ILE A O 1
ATOM 1540 N N . ALA A 1 186 ? -12.060 -1.391 1.341 1.00 90.69 186 ALA A N 1
ATOM 1541 C CA . ALA A 1 186 ? -11.010 -2.296 1.783 1.00 90.69 186 ALA A CA 1
ATOM 1542 C C . ALA A 1 186 ? -10.499 -1.878 3.173 1.00 90.69 186 ALA A C 1
ATOM 1544 O O . ALA A 1 186 ? -10.153 -0.713 3.381 1.00 90.69 186 ALA A O 1
ATOM 1545 N N . ALA A 1 187 ? -10.375 -2.848 4.086 1.00 89.62 187 ALA A N 1
ATOM 1546 C CA . ALA A 1 187 ? -9.765 -2.670 5.412 1.00 89.62 187 ALA A CA 1
ATOM 1547 C C . ALA A 1 187 ? -8.675 -3.712 5.741 1.00 89.62 187 ALA A C 1
ATOM 1549 O O . ALA A 1 187 ? -7.870 -3.491 6.634 1.00 89.62 187 ALA A O 1
ATOM 1550 N N . GLY A 1 188 ? -8.598 -4.826 5.001 1.00 83.56 188 GLY A N 1
ATOM 1551 C CA . GLY A 1 188 ? -7.864 -6.022 5.441 1.00 83.56 188 GLY A CA 1
ATOM 1552 C C . GLY A 1 188 ? -6.340 -5.911 5.577 1.00 83.56 188 GLY A C 1
ATOM 1553 O O . GLY A 1 188 ? -5.752 -6.775 6.215 1.00 83.56 188 GLY A O 1
ATOM 1554 N N . ALA A 1 189 ? -5.694 -4.898 4.991 1.00 88.06 189 ALA A N 1
ATOM 1555 C CA . ALA A 1 189 ? -4.250 -4.687 5.154 1.00 88.06 189 ALA A CA 1
ATOM 1556 C C . ALA A 1 189 ? -3.896 -3.653 6.236 1.00 88.06 189 ALA A C 1
ATOM 1558 O O . ALA A 1 189 ? -2.715 -3.471 6.500 1.00 88.06 189 ALA A O 1
ATOM 1559 N N . LEU A 1 190 ? -4.888 -2.962 6.814 1.00 90.62 190 LEU A N 1
ATOM 1560 C CA . LEU A 1 190 ? -4.661 -2.011 7.902 1.00 90.62 190 LEU A CA 1
ATOM 1561 C C . LEU A 1 190 ? -4.713 -2.726 9.246 1.00 90.62 190 LEU A C 1
ATOM 1563 O O . LEU A 1 190 ? -5.573 -3.579 9.473 1.00 90.62 190 LEU A O 1
ATOM 1567 N N . LEU A 1 191 ? -3.822 -2.336 10.146 1.00 93.25 191 LEU A N 1
ATOM 1568 C CA . LEU A 1 191 ? -3.861 -2.736 11.545 1.00 93.25 191 LEU A CA 1
ATOM 1569 C C . LEU A 1 191 ? -4.791 -1.801 12.341 1.00 93.25 191 LEU A C 1
ATOM 1571 O O . LEU A 1 191 ? -4.934 -0.632 11.979 1.00 93.25 191 LEU A O 1
ATOM 1575 N N . PRO A 1 192 ? -5.404 -2.267 13.448 1.00 94.00 192 PRO A N 1
ATOM 1576 C CA . PRO A 1 192 ? -6.357 -1.463 14.224 1.00 94.00 192 PRO A CA 1
ATOM 1577 C C . PRO A 1 192 ? -5.806 -0.089 14.636 1.00 94.00 192 PRO A C 1
ATOM 1579 O O . PRO A 1 192 ? -6.476 0.929 14.478 1.00 94.00 192 PRO A O 1
ATOM 1582 N N . HIS A 1 193 ? -4.554 -0.044 15.096 1.00 92.62 193 HIS A N 1
ATOM 1583 C CA . HIS A 1 193 ? -3.901 1.193 15.527 1.00 92.62 193 HIS A CA 1
ATOM 1584 C C . HIS A 1 193 ? -3.595 2.151 14.370 1.00 92.62 193 HIS A C 1
ATOM 1586 O O . HIS A 1 193 ? -3.620 3.360 14.566 1.00 92.62 193 HIS A O 1
ATOM 1592 N N . GLU A 1 194 ? -3.364 1.647 13.152 1.00 91.12 194 GLU A N 1
ATOM 1593 C CA . GLU A 1 194 ? -3.183 2.492 11.964 1.00 91.12 194 GLU A CA 1
ATOM 1594 C C . GLU A 1 194 ? -4.491 3.200 11.584 1.00 91.12 194 GLU A C 1
ATOM 1596 O O . GLU A 1 194 ? -4.465 4.342 11.124 1.00 91.12 194 GLU A O 1
ATOM 1601 N N . ILE A 1 195 ? -5.637 2.541 11.803 1.00 91.75 195 ILE A N 1
ATOM 1602 C CA . ILE A 1 195 ? -6.959 3.139 11.585 1.00 91.75 195 ILE A CA 1
ATOM 1603 C C . ILE A 1 195 ? -7.204 4.245 12.611 1.00 91.75 195 ILE A C 1
ATOM 1605 O O . ILE A 1 195 ? -7.531 5.365 12.218 1.00 91.75 195 ILE A O 1
ATOM 1609 N N . ILE A 1 196 ? -6.991 3.962 13.900 1.00 89.19 196 ILE A N 1
ATOM 1610 C CA . ILE A 1 196 ? -7.186 4.946 14.974 1.00 89.19 196 ILE A CA 1
ATOM 1611 C C . ILE A 1 196 ? -6.250 6.143 14.809 1.00 89.19 196 ILE A C 1
ATOM 1613 O O . ILE A 1 196 ? -6.699 7.283 14.860 1.00 89.19 196 ILE A O 1
ATOM 1617 N N . LYS A 1 197 ? -4.972 5.911 14.505 1.00 87.69 197 LYS A N 1
ATOM 1618 C CA . LYS A 1 197 ? -4.003 6.983 14.242 1.00 87.69 197 LYS A CA 1
ATOM 1619 C C . LYS A 1 197 ? -4.446 7.926 13.123 1.00 87.69 197 LYS A C 1
ATOM 1621 O O . LYS A 1 197 ? -4.157 9.118 13.153 1.00 87.69 197 LYS A O 1
ATOM 1626 N N . SER A 1 198 ? -5.187 7.413 12.142 1.00 84.94 198 SER A N 1
ATOM 1627 C CA . SER A 1 198 ? -5.700 8.230 11.042 1.00 84.94 198 SER A CA 1
ATOM 1628 C C . SER A 1 198 ? -6.864 9.162 11.429 1.00 84.94 198 SER A C 1
ATOM 1630 O O . SER A 1 198 ? -7.255 9.985 10.593 1.00 84.94 198 SER A O 1
ATOM 1632 N N . LEU A 1 199 ? -7.395 9.043 12.660 1.00 80.44 199 LEU A N 1
ATOM 1633 C CA . LEU A 1 199 ? -8.370 9.957 13.275 1.00 80.44 199 LEU A CA 1
ATOM 1634 C C . LEU A 1 199 ? -7.705 11.194 13.883 1.00 80.44 199 LEU A C 1
ATOM 1636 O O . LEU A 1 199 ? -8.211 12.301 13.728 1.00 80.44 199 LEU A O 1
ATOM 1640 N N . THR A 1 200 ? -6.557 11.013 14.541 1.00 64.88 200 THR A N 1
ATOM 1641 C CA . THR A 1 200 ? -5.847 12.069 15.284 1.00 64.88 200 THR A CA 1
ATOM 1642 C C . THR A 1 200 ? -5.158 13.105 14.393 1.00 64.88 200 THR A C 1
ATOM 1644 O O 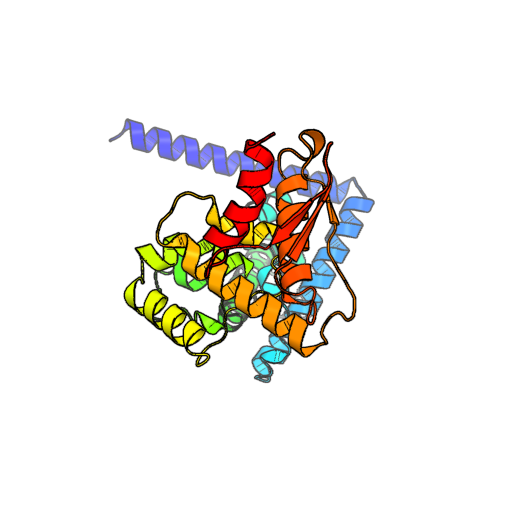. THR A 1 200 ? -4.645 14.104 14.889 1.00 64.88 200 THR A O 1
ATOM 1647 N N . ASP A 1 201 ? -5.186 12.922 13.071 1.00 61.94 201 ASP A N 1
ATOM 1648 C CA . ASP A 1 201 ? -4.587 13.840 12.092 1.00 61.94 201 ASP A CA 1
ATOM 1649 C C . ASP A 1 201 ? -5.313 15.208 11.977 1.00 61.94 201 ASP A C 1
ATOM 1651 O O . ASP A 1 201 ? -4.957 16.019 11.122 1.00 61.94 201 ASP A O 1
ATOM 1655 N N . GLY A 1 202 ? -6.299 15.501 12.839 1.00 53.47 202 GLY A N 1
ATOM 1656 C CA . GLY A 1 202 ? -6.865 16.846 13.032 1.00 53.47 202 GLY A CA 1
ATOM 1657 C C . GLY A 1 202 ? -7.762 17.360 11.899 1.00 53.47 202 GLY A C 1
ATOM 1658 O O . GLY A 1 202 ? -7.998 18.563 11.796 1.00 53.47 202 GLY A O 1
ATOM 1659 N N . GLU A 1 203 ? -8.259 16.480 11.030 1.00 56.50 203 GLU A N 1
ATOM 1660 C CA . GLU A 1 203 ? -9.028 16.852 9.838 1.00 56.50 203 GLU A CA 1
ATOM 1661 C C . GLU A 1 203 ? -10.485 16.378 9.954 1.00 56.50 203 GLU A C 1
ATOM 1663 O O . GLU A 1 203 ? -10.745 15.180 10.041 1.00 56.50 203 GLU A O 1
ATOM 1668 N N . GLN A 1 204 ? -11.439 17.316 9.914 1.00 52.50 204 GLN A N 1
ATOM 1669 C CA . GLN A 1 204 ? -12.880 17.065 10.112 1.00 52.50 204 GLN A CA 1
ATOM 1670 C C . GLN A 1 204 ? -13.462 15.967 9.194 1.00 52.50 204 GLN A C 1
ATOM 1672 O O . GLN A 1 204 ? -14.367 15.250 9.611 1.00 52.50 204 GLN A O 1
ATOM 1677 N N . ASP A 1 205 ? -12.891 15.760 8.002 1.00 57.44 205 ASP A N 1
ATOM 1678 C CA . ASP A 1 205 ? -13.368 14.771 7.020 1.00 57.44 205 ASP A CA 1
ATOM 1679 C C . ASP A 1 205 ? -12.539 13.468 6.999 1.00 57.44 205 ASP A C 1
ATOM 1681 O O . ASP A 1 205 ? -12.893 12.486 6.341 1.00 57.44 205 ASP A O 1
ATOM 1685 N N . ALA A 1 206 ? -11.416 13.419 7.728 1.00 59.06 206 ALA A N 1
ATOM 1686 C CA . ALA A 1 206 ? -10.541 12.247 7.798 1.00 59.06 206 ALA A CA 1
ATOM 1687 C C . ALA A 1 206 ? -11.158 11.089 8.596 1.00 59.06 206 ALA A C 1
ATOM 1689 O O . ALA A 1 206 ? -10.783 9.933 8.359 1.00 59.06 206 ALA A O 1
ATOM 1690 N N . GLY A 1 207 ? -12.099 11.405 9.491 1.00 79.88 207 GLY A N 1
ATOM 1691 C CA . GLY A 1 207 ? -12.766 10.454 10.374 1.00 79.88 207 GLY A CA 1
ATOM 1692 C C . GLY A 1 207 ? -13.648 9.451 9.638 1.00 79.88 207 GLY A C 1
ATOM 1693 O O . GLY A 1 207 ? -13.642 8.274 9.981 1.00 79.88 207 GLY A O 1
ATOM 1694 N N . GLN A 1 208 ? -14.338 9.866 8.569 1.00 88.38 208 GLN A N 1
ATOM 1695 C CA . GLN A 1 208 ? -15.313 8.997 7.899 1.00 88.38 208 GLN A CA 1
ATOM 1696 C C . GLN A 1 208 ? -14.660 7.770 7.243 1.00 88.38 208 GLN A C 1
ATOM 1698 O O . GLN A 1 208 ? -15.188 6.663 7.322 1.00 88.38 208 GLN A O 1
ATOM 1703 N N . VAL A 1 209 ? -13.488 7.931 6.619 1.00 91.25 209 VAL A N 1
ATOM 1704 C CA . VAL A 1 209 ? -12.756 6.798 6.024 1.00 91.25 209 VAL A CA 1
ATOM 1705 C C . VAL A 1 209 ? -12.309 5.818 7.108 1.00 91.25 209 VAL A C 1
ATOM 1707 O O . VAL A 1 209 ? -12.494 4.613 6.944 1.00 91.25 209 VAL A O 1
ATOM 1710 N N . ALA A 1 210 ? -11.757 6.330 8.209 1.00 92.00 210 ALA A N 1
ATOM 1711 C CA . ALA A 1 210 ? -11.297 5.517 9.331 1.00 92.00 210 ALA A CA 1
ATOM 1712 C C . ALA A 1 210 ? -12.459 4.751 9.982 1.00 92.00 210 ALA A C 1
ATOM 1714 O O . ALA A 1 210 ? -12.368 3.542 10.174 1.00 92.00 210 ALA A O 1
ATOM 1715 N N . GLU A 1 211 ? -13.583 5.430 10.212 1.00 93.19 211 GLU A N 1
ATOM 1716 C CA . GLU A 1 211 ? -14.830 4.864 10.731 1.00 93.19 211 GLU A CA 1
ATOM 1717 C C . GLU A 1 211 ? -15.334 3.700 9.864 1.00 93.19 211 GLU A C 1
ATOM 1719 O O . GLU A 1 211 ? -15.628 2.611 10.361 1.00 93.19 211 GLU A O 1
ATOM 1724 N N . LEU A 1 212 ? -15.402 3.896 8.543 1.00 94.25 212 LEU A N 1
ATOM 1725 C CA . LEU A 1 212 ? -15.868 2.862 7.616 1.00 94.25 212 LEU A CA 1
ATOM 1726 C C . LEU A 1 212 ? -14.879 1.691 7.513 1.00 94.25 212 LEU A C 1
ATOM 1728 O O . LEU A 1 212 ? -15.301 0.535 7.416 1.00 94.25 212 LEU A O 1
ATOM 1732 N N . GLN A 1 213 ? -13.571 1.958 7.559 1.00 94.81 213 GLN A N 1
ATOM 1733 C CA . GLN A 1 213 ? -12.543 0.913 7.591 1.00 94.81 213 GLN A CA 1
ATOM 1734 C C . GLN A 1 213 ? -12.587 0.108 8.897 1.00 94.81 213 GLN A C 1
ATOM 1736 O O . GLN A 1 213 ? -12.472 -1.118 8.852 1.00 94.81 213 GLN A O 1
ATOM 1741 N N . TRP A 1 214 ? -12.823 0.765 10.033 1.00 95.50 214 TRP A N 1
ATOM 1742 C CA . TRP A 1 214 ? -13.006 0.119 11.331 1.00 95.50 214 TRP A CA 1
ATOM 1743 C C . TRP A 1 214 ? -14.239 -0.780 11.346 1.00 95.50 214 TRP A C 1
ATOM 1745 O O . TRP A 1 214 ? -14.131 -1.979 11.603 1.00 95.50 214 TRP A O 1
ATOM 1755 N N . LYS A 1 215 ? -15.403 -0.240 10.960 1.00 94.62 215 LYS A N 1
ATOM 1756 C CA . LYS A 1 215 ? -16.654 -1.006 10.838 1.00 94.62 215 LYS A CA 1
ATOM 1757 C C . LYS A 1 215 ? -16.478 -2.236 9.951 1.00 94.62 215 LYS A C 1
ATOM 1759 O O . LYS A 1 215 ? -16.930 -3.325 10.304 1.00 94.62 215 LYS A O 1
ATOM 1764 N N . ARG A 1 216 ? -15.777 -2.089 8.820 1.00 94.69 216 ARG A N 1
ATOM 1765 C CA . ARG A 1 216 ? -15.457 -3.213 7.933 1.00 94.69 216 ARG A CA 1
ATOM 1766 C C . ARG A 1 216 ? -14.602 -4.271 8.632 1.00 94.69 216 ARG A C 1
ATOM 1768 O O . ARG A 1 216 ? -14.917 -5.450 8.515 1.00 94.69 216 ARG A O 1
ATOM 1775 N N . MET A 1 217 ? -13.548 -3.870 9.342 1.00 95.12 217 MET A N 1
ATOM 1776 C CA . MET A 1 217 ? -12.669 -4.785 10.078 1.00 95.12 217 MET A CA 1
ATOM 1777 C C . MET A 1 217 ? -13.434 -5.575 11.147 1.00 95.12 217 MET A C 1
ATOM 1779 O O . MET A 1 217 ? -13.317 -6.799 11.208 1.00 95.12 217 MET A O 1
ATOM 1783 N N . VAL A 1 218 ? -14.244 -4.891 11.955 1.00 94.38 218 VAL A N 1
ATOM 1784 C CA . VAL A 1 218 ? -15.049 -5.509 13.019 1.00 94.38 218 VAL A CA 1
ATOM 1785 C C . VAL A 1 218 ? -16.077 -6.473 12.434 1.00 94.38 218 VAL A C 1
ATOM 1787 O O . VAL A 1 218 ? -16.244 -7.573 12.961 1.00 94.38 218 VAL A O 1
ATOM 1790 N N . SER A 1 219 ? -16.724 -6.107 11.321 1.00 93.62 219 SER A N 1
ATOM 1791 C CA . SER A 1 219 ? -17.648 -6.989 10.596 1.00 93.62 219 SER A CA 1
ATOM 1792 C C . SER A 1 219 ? -16.939 -8.245 10.088 1.00 93.62 219 SER A C 1
ATOM 1794 O O . SER A 1 219 ? -17.386 -9.352 10.375 1.00 93.62 219 SER A O 1
ATOM 1796 N N . ASP A 1 220 ? -15.806 -8.089 9.396 1.00 93.44 220 ASP A N 1
ATOM 1797 C CA . ASP A 1 220 ? -15.049 -9.204 8.807 1.00 93.44 220 ASP A CA 1
ATOM 1798 C C . ASP A 1 220 ? -14.525 -10.185 9.870 1.00 93.44 220 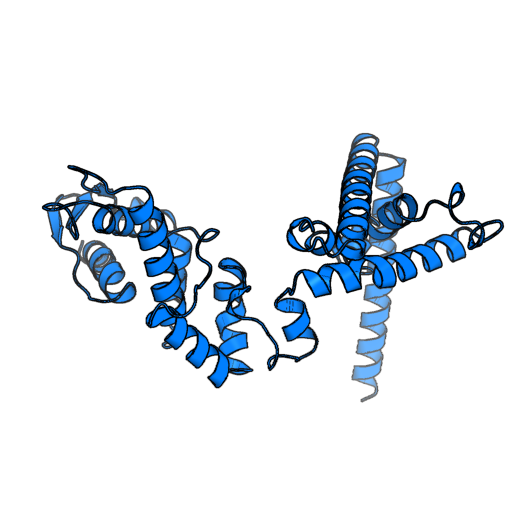ASP A C 1
ATOM 1800 O O . ASP A 1 220 ? -14.398 -11.384 9.613 1.00 93.44 220 ASP A O 1
ATOM 1804 N N . LEU A 1 221 ? -14.209 -9.693 11.072 1.00 93.50 221 LEU A N 1
ATOM 1805 C CA . LEU A 1 221 ? -13.818 -10.531 12.205 1.00 93.50 221 LEU A CA 1
ATOM 1806 C C . LEU A 1 221 ? -15.030 -11.166 12.892 1.00 93.50 221 LEU A C 1
ATOM 1808 O O . LEU A 1 221 ? -14.995 -12.360 13.181 1.00 93.50 221 LEU A O 1
ATOM 1812 N N . SER A 1 222 ? -16.118 -10.417 13.077 1.00 93.06 222 SER A N 1
ATOM 1813 C CA . SER A 1 222 ? -17.362 -10.930 13.667 1.00 93.06 222 SER A CA 1
ATOM 1814 C C . SER A 1 222 ? -17.973 -12.065 12.844 1.00 93.06 222 SER A C 1
ATOM 1816 O O . SER A 1 222 ? -18.503 -13.015 13.416 1.00 93.06 222 SER A O 1
ATOM 1818 N N . GLU A 1 223 ? -17.865 -12.005 11.512 1.00 93.94 223 GLU A N 1
ATOM 1819 C CA . GLU A 1 223 ? -18.289 -13.074 10.595 1.00 93.94 223 GLU A CA 1
ATOM 1820 C C . GLU A 1 223 ? -17.535 -14.395 10.831 1.00 93.94 223 GLU A C 1
ATOM 1822 O O . GLU A 1 223 ? -18.078 -15.471 10.581 1.00 93.94 223 GLU A O 1
ATOM 1827 N N . LYS A 1 224 ? -16.301 -14.338 11.350 1.00 93.75 224 LYS A N 1
ATOM 1828 C CA . LYS A 1 224 ? -15.510 -15.527 11.713 1.00 93.75 224 LYS A CA 1
ATOM 1829 C C . LYS A 1 224 ? -15.849 -16.070 13.101 1.00 93.75 224 LYS A C 1
ATOM 1831 O O . LYS A 1 224 ? -15.486 -17.203 13.410 1.00 93.75 224 LYS A O 1
ATOM 1836 N N . GLY A 1 225 ? -16.528 -15.279 13.927 1.00 93.50 225 GLY A N 1
ATOM 1837 C CA . GLY A 1 225 ? -16.948 -15.641 15.274 1.00 93.50 225 GLY A CA 1
ATOM 1838 C C . GLY A 1 225 ? -16.775 -14.499 16.271 1.00 93.50 225 GLY A C 1
ATOM 1839 O O . GLY A 1 225 ? -15.963 -13.595 16.083 1.00 93.50 225 GLY A O 1
ATOM 1840 N N . LYS A 1 226 ? -17.537 -14.568 17.365 1.00 94.25 226 LYS A N 1
ATOM 1841 C CA . LYS A 1 226 ? -17.421 -13.651 18.503 1.00 94.25 226 LYS A CA 1
ATOM 1842 C C . LYS A 1 226 ? -16.665 -14.287 19.662 1.00 94.25 226 LYS A C 1
ATOM 1844 O O . LYS A 1 226 ? -16.637 -15.511 19.812 1.00 94.25 226 LYS A O 1
ATOM 1849 N N . LEU A 1 227 ? -16.066 -13.442 20.494 1.00 95.00 227 LEU A N 1
ATOM 1850 C CA . LEU A 1 227 ? -15.343 -13.872 21.683 1.00 95.00 227 LEU A CA 1
ATOM 1851 C C . LEU A 1 227 ? -16.321 -14.078 22.845 1.00 95.00 227 LEU A C 1
ATOM 1853 O O . LEU A 1 227 ? -17.035 -13.162 23.254 1.00 95.00 227 LEU A O 1
ATOM 1857 N N . LYS A 1 228 ? -16.338 -15.292 23.396 1.00 94.69 228 LYS A N 1
ATOM 1858 C CA . LYS A 1 228 ? -17.170 -15.653 24.551 1.00 94.69 228 LYS A CA 1
ATOM 1859 C C . LYS A 1 228 ? -16.381 -15.480 25.837 1.00 94.69 228 LYS A C 1
ATOM 1861 O O . LYS A 1 228 ? -15.257 -15.962 25.920 1.00 94.69 228 LYS A O 1
ATOM 1866 N N . ASN A 1 229 ? -16.989 -14.850 26.844 1.00 92.50 229 ASN A N 1
ATOM 1867 C CA . ASN A 1 229 ? -16.381 -14.647 28.166 1.00 92.50 229 ASN A CA 1
ATOM 1868 C C . ASN A 1 229 ? -14.964 -14.048 28.106 1.00 92.50 229 ASN A C 1
ATOM 1870 O O . ASN A 1 229 ? -14.079 -14.453 28.856 1.00 92.50 229 ASN A O 1
ATOM 1874 N N . CYS A 1 230 ? -14.752 -13.102 27.192 1.00 94.00 230 CYS A N 1
ATOM 1875 C CA . CYS A 1 230 ? -13.485 -12.412 27.012 1.00 94.00 230 CYS A CA 1
ATOM 1876 C C . CYS A 1 230 ? -13.637 -10.954 27.444 1.00 94.00 230 CYS A C 1
ATOM 1878 O O . CYS A 1 230 ? -14.656 -10.328 27.158 1.00 94.00 230 CYS A O 1
ATOM 1880 N N . ILE A 1 231 ? -12.630 -10.431 28.137 1.00 94.00 231 ILE A N 1
ATOM 1881 C CA . ILE A 1 231 ? -12.518 -9.015 28.467 1.00 94.00 231 ILE A CA 1
ATOM 1882 C C . ILE A 1 231 ? -11.086 -8.569 28.200 1.00 94.00 231 ILE A C 1
ATOM 1884 O O . ILE A 1 231 ? -10.136 -9.276 28.544 1.00 94.00 231 ILE A O 1
ATOM 1888 N N . ALA A 1 232 ? -10.933 -7.415 27.559 1.00 93.88 232 ALA A N 1
ATOM 1889 C CA . ALA A 1 232 ? -9.623 -6.831 27.332 1.00 93.88 232 ALA A CA 1
ATOM 1890 C C . ALA A 1 232 ? -9.133 -6.128 28.601 1.00 93.88 232 ALA A C 1
ATOM 1892 O O . ALA A 1 232 ? -9.887 -5.388 29.236 1.00 93.88 232 ALA A O 1
ATOM 1893 N N . VAL A 1 233 ? -7.864 -6.345 28.938 1.00 93.19 233 VAL A N 1
ATOM 1894 C CA . VAL A 1 233 ? -7.149 -5.611 29.983 1.00 93.19 233 VAL A CA 1
ATOM 1895 C C . VAL A 1 233 ? -6.103 -4.753 29.282 1.00 93.19 233 VAL A C 1
ATOM 1897 O O . VAL A 1 233 ? -5.219 -5.293 28.619 1.00 93.19 233 VAL A O 1
ATOM 1900 N N . CYS A 1 234 ? -6.245 -3.436 29.372 1.00 90.31 234 CYS A N 1
ATOM 1901 C CA . CYS A 1 234 ? -5.474 -2.472 28.598 1.00 90.31 234 CYS A CA 1
ATOM 1902 C C . CYS A 1 234 ? -4.480 -1.762 29.517 1.00 90.31 234 CYS A C 1
ATOM 1904 O O . CYS A 1 234 ? -4.899 -1.005 30.389 1.00 90.31 234 CYS A O 1
ATOM 1906 N N . ASP A 1 235 ? -3.181 -2.003 29.330 1.00 87.69 235 ASP A N 1
ATOM 1907 C CA . ASP A 1 235 ? -2.136 -1.203 29.976 1.00 87.69 235 ASP A CA 1
ATOM 1908 C C . ASP A 1 235 ? -2.136 0.198 29.370 1.00 87.69 235 ASP A C 1
ATOM 1910 O O . ASP A 1 235 ? -1.799 0.384 28.199 1.00 87.69 235 ASP A O 1
ATOM 1914 N N . VAL A 1 236 ? -2.576 1.158 30.177 1.00 80.56 236 VAL A N 1
ATOM 1915 C CA . VAL A 1 236 ? -2.625 2.583 29.843 1.00 80.56 236 VAL A CA 1
ATOM 1916 C C . VAL A 1 236 ? -1.665 3.369 30.735 1.00 80.56 236 VAL A C 1
ATOM 1918 O O . VAL A 1 236 ? -1.832 4.562 30.936 1.00 80.56 236 VAL A O 1
ATOM 1921 N N . SER A 1 237 ? -0.649 2.715 31.304 1.00 81.62 237 SER A N 1
ATOM 1922 C CA . SER A 1 237 ? 0.358 3.397 32.116 1.00 81.62 237 SER A CA 1
ATOM 1923 C C . SER A 1 237 ? 1.197 4.366 31.277 1.00 81.62 237 SER A C 1
ATOM 1925 O O . SER A 1 237 ? 1.401 4.171 30.080 1.00 81.62 237 SER A O 1
ATOM 1927 N N . GLY A 1 238 ? 1.794 5.379 31.916 1.00 77.88 238 GLY A N 1
ATOM 1928 C CA . GLY A 1 238 ? 2.676 6.337 31.232 1.00 77.88 238 GLY A CA 1
ATOM 1929 C C . GLY A 1 238 ? 3.880 5.711 30.505 1.00 77.88 238 GLY A C 1
ATOM 1930 O O . GLY A 1 238 ? 4.453 6.341 29.623 1.00 77.88 238 GLY A O 1
ATOM 1931 N N . SER A 1 239 ? 4.250 4.461 30.818 1.00 81.38 239 SER A N 1
ATOM 1932 C CA . SER A 1 239 ? 5.291 3.723 30.084 1.00 81.38 239 SER A CA 1
ATOM 1933 C C . SER A 1 239 ? 4.880 3.313 28.664 1.00 81.38 239 SER A C 1
ATOM 1935 O O . SER A 1 239 ? 5.740 3.003 27.840 1.00 81.38 239 SER A O 1
ATOM 1937 N N . MET A 1 240 ? 3.578 3.339 28.375 1.00 83.69 240 MET A N 1
ATOM 1938 C CA . MET A 1 240 ? 2.997 2.967 27.090 1.00 83.69 240 MET A CA 1
ATOM 1939 C C . MET A 1 240 ? 2.979 4.121 26.079 1.00 83.69 240 MET A C 1
ATOM 1941 O O . MET A 1 240 ? 2.503 3.917 24.966 1.00 83.69 240 MET A O 1
ATOM 1945 N N . ASP A 1 241 ? 3.499 5.305 26.424 1.00 84.25 241 ASP A N 1
ATOM 1946 C CA . ASP A 1 241 ? 3.468 6.498 25.568 1.00 84.25 241 ASP A CA 1
ATOM 1947 C C . ASP A 1 241 ? 3.921 6.230 24.113 1.00 84.25 241 ASP A C 1
ATOM 1949 O O . ASP A 1 241 ? 4.872 5.490 23.834 1.00 84.25 241 ASP A O 1
ATOM 1953 N N . GLY A 1 242 ? 3.210 6.842 23.165 1.00 86.19 242 GLY A N 1
ATOM 1954 C CA . GLY A 1 242 ? 3.385 6.646 21.727 1.00 86.19 242 GLY A CA 1
ATOM 1955 C C . GLY A 1 242 ? 2.670 5.412 21.161 1.00 86.19 242 GLY A C 1
ATOM 1956 O O . GLY A 1 242 ? 1.526 5.105 21.493 1.00 86.19 242 GLY A O 1
ATOM 1957 N N . THR A 1 243 ? 3.327 4.703 20.237 1.00 88.75 243 THR A N 1
ATOM 1958 C CA . THR A 1 243 ? 2.725 3.568 19.512 1.00 88.75 243 THR A CA 1
ATOM 1959 C C . THR A 1 243 ? 2.248 2.410 20.401 1.00 88.75 243 THR A C 1
ATOM 1961 O O . THR A 1 243 ? 1.220 1.826 20.057 1.00 88.75 243 THR A O 1
ATOM 1964 N N . PRO A 1 244 ? 2.902 2.045 21.525 1.00 91.38 244 PRO A N 1
ATOM 1965 C CA . PRO A 1 244 ? 2.357 1.022 22.418 1.00 91.38 244 PRO A CA 1
ATOM 1966 C C . PRO A 1 244 ? 0.951 1.374 22.926 1.00 91.38 244 PRO A C 1
ATOM 1968 O O . PRO A 1 244 ? 0.084 0.500 22.927 1.00 91.38 244 PRO A O 1
ATOM 1971 N N . MET A 1 245 ? 0.696 2.644 23.256 1.00 88.06 245 MET A N 1
ATOM 1972 C CA . MET A 1 245 ? -0.625 3.141 23.647 1.00 88.06 245 MET A CA 1
ATOM 1973 C C . MET A 1 245 ? -1.622 3.037 22.493 1.00 88.06 245 MET A C 1
ATOM 1975 O O . MET A 1 245 ? -2.689 2.450 22.665 1.00 88.06 245 MET A O 1
ATOM 1979 N N . GLU A 1 246 ? -1.257 3.535 21.301 1.00 89.44 246 GLU A N 1
ATOM 1980 C CA . GLU A 1 246 ? -2.096 3.444 20.091 1.00 89.44 246 GLU A CA 1
ATOM 1981 C C . GLU A 1 246 ? -2.533 1.985 19.837 1.00 89.44 246 GLU A C 1
ATOM 1983 O O . GLU A 1 246 ? -3.694 1.707 19.534 1.00 89.44 246 GLU A O 1
ATOM 1988 N N . VAL A 1 247 ? -1.605 1.034 19.991 1.00 92.88 247 VAL A N 1
ATOM 1989 C CA . VAL A 1 247 ? -1.852 -0.406 19.828 1.00 92.88 247 VAL A CA 1
ATOM 1990 C C . VAL A 1 247 ? -2.745 -0.963 20.930 1.00 92.88 247 VAL A C 1
ATOM 1992 O O . VAL A 1 247 ? -3.676 -1.710 20.625 1.00 92.88 247 VAL A O 1
ATOM 1995 N N . CYS A 1 248 ? -2.476 -0.615 22.187 1.00 92.31 248 CYS A N 1
ATOM 1996 C CA . CYS A 1 248 ? -3.233 -1.092 23.339 1.00 92.31 248 CYS A CA 1
ATOM 1997 C C . CYS A 1 248 ? -4.699 -0.652 23.265 1.00 92.31 248 CYS A C 1
ATOM 1999 O O . CYS A 1 248 ? -5.597 -1.493 23.317 1.00 92.31 248 CYS A O 1
ATOM 2001 N N . VAL A 1 249 ? -4.936 0.643 23.036 1.00 90.62 249 VAL A N 1
ATOM 2002 C CA . VAL A 1 249 ? -6.277 1.226 22.888 1.00 90.62 249 VAL A CA 1
ATOM 2003 C C . VAL A 1 249 ? -7.013 0.591 21.709 1.00 90.62 249 VAL A C 1
ATOM 2005 O O . VAL A 1 249 ? -8.148 0.138 21.860 1.00 90.62 249 VAL A O 1
ATOM 2008 N N . ALA A 1 250 ? -6.358 0.472 20.549 1.00 94.19 250 ALA A N 1
ATOM 2009 C CA . ALA A 1 250 ? -6.989 -0.104 19.368 1.00 94.19 250 ALA A CA 1
ATOM 2010 C C . ALA A 1 250 ? -7.361 -1.580 19.546 1.00 94.19 250 ALA A C 1
ATOM 2012 O O . ALA A 1 250 ? -8.452 -2.000 19.164 1.00 94.19 250 ALA A O 1
ATOM 2013 N N . LEU A 1 251 ? -6.477 -2.388 20.133 1.00 94.50 251 LEU A N 1
ATOM 2014 C CA . LEU A 1 251 ? -6.781 -3.793 20.397 1.00 94.50 251 LEU A CA 1
ATOM 2015 C C . LEU A 1 251 ? -7.827 -3.949 21.500 1.00 94.50 251 LEU A C 1
ATOM 2017 O O . LEU A 1 251 ? -8.709 -4.794 21.367 1.00 94.50 251 LEU A O 1
ATOM 2021 N N . GLY A 1 252 ? -7.771 -3.127 22.548 1.00 94.19 252 GLY A N 1
ATOM 2022 C CA . GLY A 1 252 ? -8.763 -3.103 23.619 1.00 94.19 252 GLY A CA 1
ATOM 2023 C C . GLY A 1 252 ? -10.166 -2.816 23.098 1.00 94.19 252 GLY A C 1
ATOM 2024 O O . GLY A 1 252 ? -11.100 -3.574 23.374 1.00 94.19 252 GLY A O 1
ATOM 2025 N N . LEU A 1 253 ? -10.297 -1.779 22.268 1.00 95.06 253 LEU A N 1
ATOM 2026 C CA . LEU A 1 253 ? -11.554 -1.423 21.619 1.00 95.06 253 LEU A CA 1
ATOM 2027 C C . LEU A 1 253 ? -12.045 -2.539 20.688 1.00 95.06 253 LEU A C 1
ATOM 2029 O O . LEU A 1 253 ? -13.204 -2.945 20.771 1.00 95.06 253 LEU A O 1
ATOM 2033 N N . LEU A 1 254 ? -11.164 -3.090 19.848 1.00 95.44 254 LEU A N 1
ATOM 2034 C CA . LEU A 1 254 ? -11.520 -4.172 18.929 1.00 95.44 254 LEU A CA 1
ATOM 2035 C C . LEU A 1 254 ? -12.011 -5.422 19.675 1.00 95.44 254 LEU A C 1
ATOM 2037 O O . LEU A 1 254 ? -13.044 -5.990 19.328 1.00 95.44 254 LEU A O 1
ATOM 2041 N N . LEU A 1 255 ? -11.290 -5.852 20.713 1.00 95.31 255 LEU A N 1
ATOM 2042 C CA . LEU A 1 255 ? -11.675 -7.000 21.535 1.00 95.31 255 LEU A CA 1
ATOM 2043 C C . LEU A 1 255 ? -13.004 -6.759 22.252 1.00 95.31 255 LEU A C 1
ATOM 2045 O O . LEU A 1 255 ? -13.832 -7.667 22.321 1.00 95.31 255 LEU A O 1
ATOM 2049 N N . SER A 1 256 ? -13.225 -5.544 22.751 1.00 95.25 256 SER A N 1
ATOM 2050 C CA . SER A 1 256 ? -14.485 -5.139 23.373 1.00 95.25 256 SER A CA 1
ATOM 2051 C C . SER A 1 256 ? -15.660 -5.242 22.393 1.00 95.25 256 SER A C 1
ATOM 2053 O O . SER A 1 256 ? -16.693 -5.820 22.733 1.00 95.25 256 SER A O 1
ATOM 2055 N N . GLU A 1 257 ? -15.504 -4.781 21.148 1.00 95.06 257 GLU A N 1
ATOM 2056 C CA . GLU A 1 257 ? -16.560 -4.867 20.128 1.00 95.06 257 GLU A CA 1
ATOM 2057 C C . GLU A 1 257 ? -16.815 -6.301 19.631 1.00 95.06 257 GLU A C 1
ATOM 2059 O O . GLU A 1 257 ? -17.956 -6.656 19.321 1.00 95.06 257 GLU A O 1
ATOM 2064 N N . LEU A 1 258 ? -15.782 -7.149 19.605 1.00 95.88 258 LEU A N 1
ATOM 2065 C CA . LEU A 1 258 ? -15.891 -8.565 19.228 1.00 95.88 258 LEU A CA 1
ATOM 2066 C C . LEU A 1 258 ? -16.405 -9.469 20.357 1.00 95.88 258 LEU A C 1
ATOM 2068 O O . LEU A 1 258 ? -16.804 -10.609 20.097 1.00 95.88 258 LEU A O 1
ATOM 2072 N N . SER A 1 259 ? -16.390 -8.990 21.599 1.00 95.88 259 SER A N 1
ATOM 2073 C CA . SER A 1 259 ? -16.859 -9.748 22.757 1.00 95.88 259 SER A CA 1
ATOM 2074 C C . SER A 1 259 ? -18.383 -9.785 22.828 1.00 95.88 259 SER A C 1
ATOM 2076 O O . SER A 1 259 ? -19.072 -8.825 22.478 1.00 95.88 259 SER A O 1
ATOM 2078 N N . GLU A 1 260 ? -18.929 -10.911 23.283 1.00 95.00 260 GLU A N 1
ATOM 2079 C CA . GLU A 1 260 ? -20.359 -11.058 23.564 1.00 95.00 260 GLU A CA 1
ATOM 2080 C C . GLU A 1 260 ? -20.761 -10.344 24.871 1.00 95.00 260 GLU A C 1
ATOM 2082 O O . GLU A 1 260 ? -19.931 -9.936 25.691 1.00 95.00 260 GLU A O 1
ATOM 2087 N N . HIS A 1 261 ? -22.068 -10.195 25.096 1.00 91.56 261 HIS A N 1
ATOM 2088 C CA . HIS A 1 261 ? -22.569 -9.762 26.399 1.00 91.56 261 HIS A CA 1
ATOM 2089 C C . HIS A 1 261 ? -22.137 -10.739 27.513 1.00 91.56 261 HIS A C 1
ATOM 2091 O O . HIS A 1 261 ? -22.092 -11.946 27.276 1.00 91.56 261 HIS A O 1
ATOM 2097 N N . PRO A 1 262 ? -21.851 -10.245 28.735 1.00 92.56 262 PRO A N 1
ATOM 2098 C CA . PRO A 1 262 ? -22.017 -8.866 29.214 1.00 92.56 262 PRO A CA 1
ATOM 2099 C C . PRO A 1 262 ? -20.784 -7.962 29.015 1.00 92.56 262 PRO A C 1
ATOM 2101 O O . PRO A 1 262 ? -20.784 -6.840 29.532 1.00 92.56 262 PRO A O 1
ATOM 2104 N N . TRP A 1 263 ? -19.747 -8.442 28.325 1.00 94.44 263 TRP A N 1
ATOM 2105 C CA . TRP A 1 263 ? -18.435 -7.788 28.232 1.00 94.44 263 TRP A CA 1
ATOM 2106 C C . TRP A 1 263 ? -18.305 -6.831 27.050 1.00 94.44 263 TRP A C 1
ATOM 2108 O O . TRP A 1 263 ? -17.455 -5.949 27.086 1.00 94.44 263 TRP A O 1
ATOM 2118 N N . ASN A 1 264 ? -19.175 -6.961 26.046 1.00 93.56 264 ASN A N 1
ATOM 2119 C CA . ASN A 1 264 ? -19.256 -6.009 24.944 1.00 93.56 264 ASN A CA 1
ATOM 2120 C C . ASN A 1 264 ? -19.318 -4.552 25.441 1.00 93.56 264 ASN A C 1
ATOM 2122 O O . ASN A 1 264 ? -20.131 -4.228 26.315 1.00 93.56 264 ASN A O 1
ATOM 2126 N N . GLY A 1 265 ? -18.472 -3.687 24.877 1.00 93.25 265 GLY A N 1
ATOM 2127 C CA . GLY A 1 265 ? -18.403 -2.268 25.236 1.00 93.25 265 GLY A CA 1
ATOM 2128 C C . GLY A 1 265 ? -17.701 -1.985 26.569 1.00 93.25 265 GLY A C 1
ATOM 2129 O O . GLY A 1 265 ? -17.887 -0.905 27.128 1.00 93.25 265 GLY A O 1
ATOM 2130 N N . LYS A 1 266 ? -16.925 -2.934 27.110 1.00 94.12 266 LYS A N 1
ATOM 2131 C CA . LYS A 1 266 ? -16.181 -2.775 28.368 1.00 94.12 266 LYS A CA 1
ATOM 2132 C C . LYS A 1 266 ? -14.736 -3.240 28.239 1.00 94.12 266 LYS A C 1
ATOM 2134 O O . LYS A 1 266 ? -14.448 -4.210 27.542 1.00 94.12 266 LYS A O 1
ATOM 2139 N N . VAL A 1 267 ? -13.847 -2.583 28.974 1.00 94.06 267 VAL A N 1
ATOM 2140 C CA . VAL A 1 267 ? -12.438 -2.970 29.136 1.00 94.06 267 VAL A CA 1
ATOM 2141 C C . VAL A 1 267 ? -12.024 -2.788 30.591 1.00 94.06 267 VAL A C 1
ATOM 2143 O O . VAL A 1 267 ? -12.677 -2.066 31.336 1.00 94.06 267 VAL A O 1
ATOM 2146 N N . ILE A 1 268 ? -10.951 -3.442 31.015 1.00 91.94 268 ILE A N 1
ATOM 2147 C CA . ILE A 1 268 ? -10.300 -3.147 32.292 1.00 91.94 268 ILE A CA 1
ATOM 2148 C C . ILE A 1 268 ? -9.064 -2.309 31.991 1.00 91.94 268 ILE A C 1
ATOM 2150 O O . ILE A 1 268 ? -8.226 -2.735 31.199 1.00 91.94 268 ILE A O 1
ATOM 2154 N N . THR A 1 269 ? -8.930 -1.143 32.609 1.00 85.38 269 THR A N 1
ATOM 2155 C CA . THR A 1 269 ? -7.682 -0.375 32.552 1.00 85.38 269 THR A CA 1
ATOM 2156 C C . THR A 1 269 ? -6.669 -0.986 33.516 1.00 85.38 269 THR A C 1
ATOM 2158 O O . THR A 1 269 ? -7.014 -1.412 34.618 1.00 85.38 269 THR A O 1
ATOM 2161 N N . PHE A 1 270 ? -5.413 -1.090 33.097 1.00 78.69 270 PHE A N 1
ATOM 2162 C CA . PHE A 1 270 ? -4.305 -1.512 33.941 1.00 78.69 270 PHE A CA 1
ATOM 2163 C C . PHE A 1 270 ? -3.426 -0.298 34.223 1.00 78.69 270 PHE A C 1
ATOM 2165 O O . PHE A 1 270 ? -2.698 0.184 33.357 1.00 78.69 270 PHE A O 1
ATOM 2172 N N . SER A 1 271 ? -3.551 0.197 35.451 1.00 72.56 271 SER A N 1
ATOM 2173 C CA . SER A 1 271 ? -2.801 1.316 36.013 1.00 72.56 271 SER A CA 1
ATOM 2174 C C . SER A 1 271 ? -2.593 1.088 37.518 1.00 72.56 271 SER A C 1
ATOM 2176 O O . SER A 1 271 ? -2.797 -0.021 38.024 1.00 72.56 271 SER A O 1
ATOM 2178 N N . ALA A 1 272 ? -2.218 2.129 38.270 1.00 73.94 272 ALA A N 1
ATOM 2179 C CA . ALA A 1 272 ? -2.135 2.062 39.730 1.00 73.94 272 ALA A CA 1
ATOM 2180 C C . ALA A 1 272 ? -3.469 1.663 40.398 1.00 73.94 272 ALA A C 1
ATOM 2182 O O . ALA A 1 272 ? -3.456 1.105 41.500 1.00 73.94 272 ALA A O 1
ATOM 2183 N N . LYS A 1 273 ? -4.615 1.928 39.751 1.00 78.38 273 LYS A N 1
ATOM 2184 C CA . LYS A 1 273 ? -5.954 1.546 40.227 1.00 78.38 273 LYS A CA 1
ATOM 2185 C C . LYS A 1 273 ? -6.794 0.987 39.073 1.00 78.38 273 LYS A C 1
ATOM 2187 O O . LYS A 1 273 ? -7.546 1.742 38.466 1.00 78.38 273 LYS A O 1
ATOM 2192 N N . PRO A 1 274 ? -6.726 -0.327 38.801 1.00 82.50 274 PRO A N 1
ATOM 2193 C CA . PRO A 1 274 ? -7.500 -0.936 37.727 1.00 82.50 274 PRO A CA 1
ATOM 2194 C C . PRO A 1 274 ? -9.006 -0.730 37.903 1.00 82.50 274 PRO A C 1
ATOM 2196 O O . PRO A 1 274 ? -9.548 -1.014 38.976 1.00 82.50 274 PRO A O 1
ATOM 2199 N N . GLN A 1 275 ? -9.691 -0.282 36.850 1.00 86.88 275 GLN A N 1
ATOM 2200 C CA . GLN A 1 275 ? -11.143 -0.096 36.854 1.00 86.88 275 GLN A CA 1
ATOM 2201 C C . GLN A 1 275 ? -11.790 -0.790 35.661 1.00 86.88 275 GLN A C 1
ATOM 2203 O O . GLN A 1 275 ? -11.209 -0.901 34.583 1.00 86.88 275 GLN A O 1
ATOM 2208 N N . LEU A 1 276 ? -13.018 -1.274 35.867 1.00 90.69 276 LEU A N 1
ATOM 2209 C CA . LEU A 1 276 ? -13.858 -1.734 34.770 1.00 90.69 276 LEU A CA 1
ATOM 2210 C C . LEU A 1 276 ? -14.446 -0.505 34.077 1.00 90.69 276 LEU A C 1
ATOM 2212 O O . LEU A 1 276 ? -15.420 0.074 34.557 1.00 90.69 276 LEU A O 1
ATOM 2216 N N . HIS A 1 277 ? -13.861 -0.147 32.945 1.00 90.12 277 HIS A N 1
ATOM 2217 C CA . HIS A 1 277 ? -14.285 0.975 32.130 1.00 90.12 277 HIS A CA 1
ATOM 2218 C C . HIS A 1 277 ? -15.370 0.564 31.143 1.00 90.12 277 HIS A C 1
ATOM 2220 O O . HIS A 1 277 ? -15.293 -0.492 30.502 1.00 90.12 277 HIS A O 1
ATOM 2226 N N . LYS A 1 278 ? -16.385 1.412 30.994 1.00 93.06 278 LYS A N 1
ATOM 2227 C CA . LYS A 1 278 ? -17.404 1.274 29.956 1.00 93.06 278 LYS A CA 1
ATOM 2228 C C . LYS A 1 278 ? -17.071 2.268 28.852 1.00 93.06 278 LYS A C 1
ATOM 2230 O O . LYS A 1 278 ? -17.050 3.462 29.103 1.00 93.06 278 LYS A O 1
ATOM 2235 N N . ILE A 1 279 ? -16.859 1.764 27.642 1.00 91.69 279 ILE A N 1
ATOM 2236 C CA . ILE A 1 279 ? -16.523 2.601 26.491 1.00 91.69 279 ILE A CA 1
ATOM 2237 C C . ILE A 1 279 ? -17.747 3.446 26.126 1.00 91.69 279 ILE A C 1
ATOM 2239 O O . ILE A 1 279 ? -18.836 2.905 25.899 1.00 91.69 279 ILE A O 1
ATOM 2243 N N . GLU A 1 280 ? -17.562 4.761 26.070 1.00 90.31 280 GLU A N 1
ATOM 2244 C CA . GLU A 1 280 ? -18.590 5.724 25.678 1.00 90.31 280 GLU A CA 1
ATOM 2245 C C . GLU A 1 280 ? -18.366 6.220 24.244 1.00 90.31 280 GLU A C 1
ATOM 2247 O O . GLU A 1 280 ? -17.261 6.142 23.721 1.00 90.31 280 GLU A O 1
ATOM 2252 N N . GLY A 1 281 ? -19.418 6.716 23.588 1.00 88.56 281 GLY A N 1
ATOM 2253 C CA . GLY A 1 281 ? -19.332 7.246 22.224 1.00 88.56 281 GLY A CA 1
ATOM 2254 C C . GLY A 1 281 ? -20.027 6.396 21.157 1.00 88.56 281 GLY A C 1
ATOM 2255 O O . GLY A 1 281 ? -20.266 5.196 21.318 1.00 88.56 281 GLY A O 1
ATOM 2256 N N . ASN A 1 282 ? -20.384 7.053 20.052 1.00 87.69 282 ASN A N 1
ATOM 2257 C CA . ASN A 1 282 ? -21.131 6.448 18.940 1.00 87.69 282 ASN A CA 1
ATOM 2258 C C . ASN A 1 282 ? -20.270 6.219 17.691 1.00 87.69 282 ASN A C 1
ATOM 2260 O O . ASN A 1 282 ? -20.626 5.391 16.852 1.00 87.69 282 ASN A O 1
ATOM 2264 N N . ASP A 1 283 ? -19.147 6.922 17.581 1.00 89.69 283 ASP A N 1
ATOM 2265 C CA . ASP A 1 283 ? -18.173 6.814 16.496 1.00 89.69 283 ASP A CA 1
ATOM 2266 C C . ASP A 1 283 ? -16.807 6.382 17.049 1.00 89.69 283 ASP A C 1
ATOM 2268 O O . ASP A 1 283 ? -16.574 6.370 18.260 1.00 89.69 283 ASP A O 1
ATOM 2272 N N . LEU A 1 284 ? -15.905 5.972 16.162 1.00 91.38 284 LEU A N 1
ATOM 2273 C CA . LEU A 1 284 ? -14.573 5.505 16.523 1.00 91.38 284 LEU A CA 1
ATOM 2274 C C . LEU A 1 284 ? -13.778 6.578 17.268 1.00 91.38 284 LEU A C 1
ATOM 2276 O O . LEU A 1 284 ? -13.031 6.236 18.178 1.00 91.38 284 LEU A O 1
ATOM 2280 N N . HIS A 1 285 ? -13.947 7.852 16.911 1.00 89.38 285 HIS A N 1
ATOM 2281 C CA . HIS A 1 285 ? -13.248 8.965 17.551 1.00 89.38 285 HIS A CA 1
ATOM 2282 C C . HIS A 1 285 ? -13.630 9.072 19.028 1.00 89.38 285 HIS A C 1
ATOM 2284 O O . HIS A 1 285 ? -12.781 8.878 19.889 1.00 89.38 285 HIS A O 1
ATOM 2290 N N . SER A 1 286 ? -14.916 9.255 19.327 1.00 89.50 286 SER A N 1
ATOM 2291 C CA . SER A 1 286 ? -15.434 9.344 20.698 1.00 89.50 286 SER A CA 1
ATOM 2292 C C . SER A 1 286 ? -15.145 8.093 21.534 1.00 89.50 286 SER A C 1
ATOM 2294 O O . SER A 1 286 ? -14.785 8.211 22.704 1.00 89.50 286 SER A O 1
ATOM 2296 N N . LYS A 1 287 ? -15.216 6.897 20.933 1.00 91.50 287 LYS A N 1
ATOM 2297 C CA . LYS A 1 287 ? -14.837 5.639 21.602 1.00 91.50 287 LYS A CA 1
ATOM 2298 C C . LYS A 1 287 ? -13.359 5.565 21.954 1.00 91.50 287 LYS A C 1
ATOM 2300 O O . LYS A 1 287 ? -13.002 5.012 22.992 1.00 91.50 287 LYS A O 1
ATOM 2305 N N . THR A 1 288 ? -12.506 6.078 21.075 1.00 89.31 288 THR A N 1
ATOM 2306 C CA . THR A 1 288 ? -11.063 6.107 21.301 1.00 89.31 288 THR A CA 1
ATOM 2307 C C . THR A 1 288 ? -10.717 7.159 22.357 1.00 89.31 288 THR A C 1
ATOM 2309 O O . THR A 1 288 ? -9.964 6.857 23.278 1.00 89.31 288 THR A O 1
ATOM 2312 N N . ASP A 1 289 ? -11.318 8.349 22.286 1.00 86.81 289 ASP A N 1
ATOM 2313 C CA . ASP A 1 289 ? -11.130 9.417 23.276 1.00 86.81 289 ASP A CA 1
ATOM 2314 C C . ASP A 1 289 ? -11.544 8.963 24.677 1.00 86.81 289 ASP A C 1
ATOM 2316 O O . ASP A 1 289 ? -10.796 9.156 25.626 1.00 86.81 289 ASP A O 1
ATOM 2320 N N . SER A 1 290 ? -12.664 8.239 24.797 1.00 86.75 290 SER A N 1
ATOM 2321 C CA . SER A 1 290 ? -13.115 7.645 26.064 1.00 86.75 290 SER A CA 1
ATOM 2322 C C . SER A 1 290 ? -12.061 6.739 26.722 1.00 86.75 290 SER A C 1
ATOM 2324 O O . SER A 1 290 ? -12.100 6.549 27.935 1.00 86.75 290 SER A O 1
ATOM 2326 N N . LEU A 1 291 ? -11.126 6.171 25.951 1.00 82.56 291 LEU A N 1
ATOM 2327 C CA . LEU A 1 291 ? -10.014 5.362 26.461 1.00 82.56 291 LEU A CA 1
ATOM 2328 C C . LEU A 1 291 ? -8.742 6.186 26.713 1.00 82.56 291 LEU A C 1
ATOM 2330 O O . LEU A 1 291 ? -7.973 5.840 27.607 1.00 82.56 291 LEU A O 1
ATOM 2334 N N . PHE A 1 292 ? -8.515 7.259 25.951 1.00 77.88 292 PHE A N 1
ATOM 2335 C CA . PHE A 1 292 ? -7.382 8.171 26.150 1.00 77.88 292 PHE A CA 1
ATOM 2336 C C . PHE A 1 292 ? -7.589 9.153 27.310 1.00 77.88 292 PHE A C 1
ATOM 2338 O O . PHE A 1 292 ? -6.622 9.511 27.977 1.00 77.88 292 PHE A O 1
ATOM 2345 N N . ASP A 1 293 ? -8.819 9.584 27.583 1.00 68.62 293 ASP A N 1
ATOM 2346 C CA . ASP A 1 293 ? -9.115 10.516 28.677 1.00 68.62 293 ASP A CA 1
ATOM 2347 C C . ASP A 1 293 ? -8.842 9.893 30.054 1.00 68.62 293 ASP A C 1
ATOM 2349 O O . ASP A 1 293 ? -8.371 10.583 30.956 1.00 68.62 293 ASP A O 1
ATOM 2353 N N . GLU A 1 294 ? -9.028 8.577 30.196 1.00 63.19 294 GLU A N 1
ATOM 2354 C CA . GLU A 1 294 ? 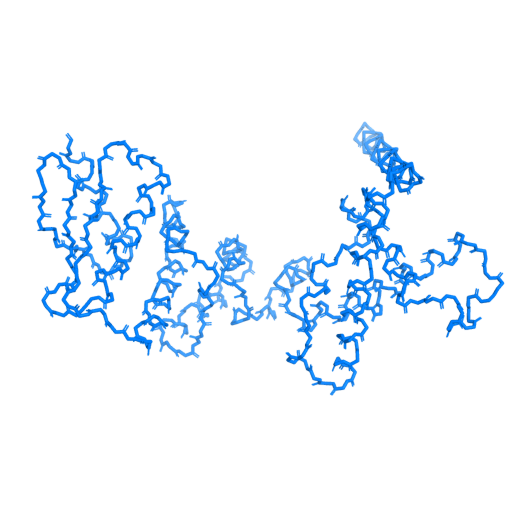-8.614 7.825 31.391 1.00 63.19 294 GLU A CA 1
ATOM 2355 C C . GLU A 1 294 ? -7.089 7.856 31.600 1.00 63.19 294 GLU A C 1
ATOM 2357 O O . GLU A 1 294 ? -6.627 7.845 32.736 1.00 63.19 294 GLU A O 1
ATOM 2362 N N . TRP A 1 295 ? -6.294 7.945 30.527 1.00 58.09 295 TRP A N 1
ATOM 2363 C CA . TRP A 1 295 ? -4.839 8.104 30.629 1.00 58.09 295 TRP A CA 1
ATOM 2364 C C . TRP A 1 295 ? -4.435 9.523 31.042 1.00 58.09 295 TRP A C 1
ATOM 2366 O O . TRP A 1 295 ? -3.559 9.691 31.884 1.00 58.09 295 TRP A O 1
ATOM 2376 N N . ASN A 1 296 ? -5.081 10.549 30.481 1.00 54.94 296 ASN A N 1
ATOM 2377 C CA . ASN A 1 296 ? -4.794 11.950 30.816 1.00 54.94 296 ASN A CA 1
ATOM 2378 C C . ASN A 1 296 ? -5.319 12.367 32.206 1.00 54.94 296 ASN A C 1
ATOM 2380 O O . ASN A 1 296 ? -5.005 13.464 32.675 1.00 54.94 296 ASN A O 1
ATOM 2384 N N . GLY A 1 297 ? -6.165 11.538 32.825 1.00 51.50 297 GLY A N 1
ATOM 2385 C CA . GLY A 1 297 ? -6.765 11.769 34.138 1.00 51.50 297 GLY A CA 1
ATOM 2386 C C . GLY A 1 297 ? -5.948 11.272 35.339 1.00 51.50 297 GLY A C 1
ATOM 2387 O O . GLY A 1 297 ? -6.342 11.569 36.471 1.00 51.50 297 GLY A O 1
ATOM 2388 N N . GLU A 1 298 ? -4.846 10.540 35.120 1.00 44.28 298 GLU A N 1
ATOM 2389 C CA . GLU A 1 298 ? -3.889 10.087 36.156 1.00 44.28 298 GLU A CA 1
ATOM 2390 C C . GLU A 1 298 ? -2.645 10.984 36.258 1.00 44.28 298 GLU A C 1
ATOM 2392 O O . GLU A 1 298 ? -2.191 11.204 37.410 1.00 44.28 298 GLU A O 1
#

Organism: NCBI:txid261450